Protein AF-0000000069701521 (afdb_homodimer)

Solvent-accessible surface area (backbone atoms only — not comparable to full-atom values): 15955 Å² total; per-residue (Å²): 138,83,76,71,78,75,76,77,80,77,80,82,80,80,80,75,77,77,72,80,72,76,73,69,77,72,72,74,71,67,75,76,74,66,72,64,49,57,63,52,47,52,50,51,52,48,50,50,53,50,51,53,49,52,52,53,37,50,52,44,45,56,55,24,42,75,76,39,47,68,62,26,52,55,52,47,52,53,50,52,52,50,53,51,54,51,53,59,46,62,77,48,48,87,77,46,57,65,69,57,40,53,20,53,52,19,42,51,51,16,51,49,45,51,51,39,49,50,51,49,48,53,40,52,51,52,52,47,51,52,54,57,66,65,56,130,141,79,82,72,80,72,82,72,82,77,82,79,77,78,76,74,76,76,69,81,73,73,74,69,77,71,73,72,73,66,74,75,74,66,71,64,49,56,66,53,47,53,49,51,52,51,51,50,54,49,51,54,49,52,52,54,36,50,51,44,45,57,54,24,42,76,77,38,48,69,62,26,51,55,51,47,51,53,50,51,50,51,52,51,54,50,54,60,46,62,76,47,47,89,79,45,56,67,68,57,40,52,19,52,53,19,41,52,50,16,51,49,45,52,51,38,50,49,50,50,48,50,40,52,51,54,53,48,53,54,54,57,66,66,56,128

Structure (mmCIF, N/CA/C/O backbone):
data_AF-0000000069701521-model_v1
#
loop_
_entity.id
_entity.type
_entity.pdbx_description
1 polymer Permease
#
loop_
_atom_site.group_PDB
_atom_site.id
_atom_site.type_symbol
_atom_site.label_atom_id
_atom_site.label_alt_id
_atom_site.label_comp_id
_atom_site.label_asym_id
_atom_site.label_entity_id
_atom_site.label_seq_id
_atom_site.pdbx_PDB_ins_code
_atom_site.Cartn_x
_atom_site.Cartn_y
_atom_site.Cartn_z
_atom_site.occupancy
_atom_site.B_iso_or_equiv
_atom_site.auth_seq_id
_atom_site.auth_comp_id
_atom_site.auth_asym_id
_atom_site.auth_atom_id
_atom_site.pdbx_PDB_model_num
ATOM 1 N N . VAL A 1 1 ? -54.375 26.734 87.875 1 28.52 1 VAL A N 1
ATOM 2 C CA . VAL A 1 1 ? -55.125 25.531 87.5 1 28.52 1 VAL A CA 1
ATOM 3 C C . VAL A 1 1 ? -54.406 24.797 86.375 1 28.52 1 VAL A C 1
ATOM 5 O O . VAL A 1 1 ? -54.094 25.391 85.312 1 28.52 1 VAL A O 1
ATOM 8 N N . ASN A 1 2 ? -53.719 23.625 86.812 1 32.28 2 ASN A N 1
ATOM 9 C CA . ASN A 1 2 ? -52.594 22.734 86.562 1 32.28 2 ASN A CA 1
ATOM 10 C C . ASN A 1 2 ? -52.875 21.844 85.312 1 32.28 2 ASN A C 1
ATOM 12 O O . ASN A 1 2 ? -53.344 20.703 85.5 1 32.28 2 ASN A O 1
ATOM 16 N N . ILE A 1 3 ? -53.844 22.328 84.5 1 35.81 3 ILE A N 1
ATOM 17 C CA . ILE A 1 3 ? -54.469 21.406 83.562 1 35.81 3 ILE A CA 1
ATOM 18 C C . ILE A 1 3 ? -53.406 20.859 82.562 1 35.81 3 ILE A C 1
ATOM 20 O O . ILE A 1 3 ? -53 21.578 81.625 1 35.81 3 ILE A O 1
ATOM 24 N N . SER A 1 4 ? -52.25 20.312 83.125 1 38.53 4 SER A N 1
ATOM 25 C CA . SER A 1 4 ? -51.094 19.875 82.375 1 38.53 4 SER A CA 1
ATOM 26 C C . SER A 1 4 ? -51.406 18.75 81.438 1 38.53 4 SER A C 1
ATOM 28 O O . SER A 1 4 ? -51.688 17.625 81.875 1 38.53 4 SER A O 1
ATOM 30 N N . PRO A 1 5 ? -52.406 19.031 80.375 1 40.09 5 PRO A N 1
ATOM 31 C CA . PRO A 1 5 ? -52.969 17.938 79.625 1 40.09 5 PRO A CA 1
ATOM 32 C C . PRO A 1 5 ? -51.906 17.078 78.938 1 40.09 5 PRO A C 1
ATOM 34 O O . PRO A 1 5 ? -51.094 17.578 78.125 1 40.09 5 PRO A O 1
ATOM 37 N N . THR A 1 6 ? -51.219 16.172 79.75 1 41.06 6 THR A N 1
ATOM 38 C CA . THR A 1 6 ? -50.062 15.336 79.375 1 41.06 6 THR A CA 1
ATOM 39 C C . THR A 1 6 ? -50.469 14.352 78.312 1 41.06 6 THR A C 1
ATOM 41 O O . THR A 1 6 ? -51.25 13.43 78.5 1 41.06 6 THR A O 1
ATOM 44 N N . LEU A 1 7 ? -51.156 14.914 77.188 1 37.06 7 LEU A N 1
ATOM 45 C CA . LEU A 1 7 ? -51.656 14.016 76.125 1 37.06 7 LEU A CA 1
ATOM 46 C C . LEU A 1 7 ? -50.562 13.039 75.688 1 37.06 7 LEU A C 1
ATOM 48 O O . LEU A 1 7 ? -49.438 13.453 75.375 1 37.06 7 LEU A O 1
ATOM 52 N N . ARG A 1 8 ? -50.688 11.719 76.062 1 34.56 8 ARG A N 1
ATOM 53 C CA . ARG A 1 8 ? -49.969 10.438 76.062 1 34.56 8 ARG A CA 1
ATOM 54 C C . ARG A 1 8 ? -49.75 9.93 74.625 1 34.56 8 ARG A C 1
ATOM 56 O O . ARG A 1 8 ? -50.688 9.484 73.938 1 34.56 8 ARG A O 1
ATOM 63 N N . ILE A 1 9 ? -49.312 10.859 73.688 1 39.56 9 ILE A N 1
ATOM 64 C CA . ILE A 1 9 ? -49.281 10.398 72.25 1 39.56 9 ILE A CA 1
ATOM 65 C C . ILE A 1 9 ? -48.469 9.102 72.188 1 39.56 9 ILE A C 1
ATOM 67 O O . ILE A 1 9 ? -47.344 9.031 72.688 1 39.56 9 ILE A O 1
ATOM 71 N N . ILE A 1 10 ? -49.188 7.887 72.125 1 36.78 10 ILE A N 1
ATOM 72 C CA . ILE A 1 10 ? -48.875 6.461 72.062 1 36.78 10 ILE A CA 1
ATOM 73 C C . ILE A 1 10 ? -47.844 6.184 71 1 36.78 10 ILE A C 1
ATOM 75 O O . ILE A 1 10 ? -48.062 6.555 69.812 1 36.78 10 ILE A O 1
ATOM 79 N N . PRO A 1 11 ? -46.531 5.883 71.312 1 35.25 11 PRO A N 1
ATOM 80 C CA . PRO A 1 11 ? -45.344 5.57 70.562 1 35.25 11 PRO A CA 1
ATOM 81 C C . PRO A 1 11 ? -45.531 4.348 69.625 1 35.25 11 PRO A C 1
ATOM 83 O O . PRO A 1 11 ? -45.688 3.232 70.125 1 35.25 11 PRO A O 1
ATOM 86 N N . LEU A 1 12 ? -46.438 4.422 68.625 1 36.34 12 LEU A N 1
ATOM 87 C CA . LEU A 1 12 ? -46.594 3.234 67.75 1 36.34 12 LEU A CA 1
ATOM 88 C C . LEU A 1 12 ? -45.25 2.639 67.438 1 36.34 12 LEU A C 1
ATOM 90 O O . LEU A 1 12 ? -44.344 3.354 66.938 1 36.34 12 LEU A O 1
ATOM 94 N N . ALA A 1 13 ? -44.938 1.319 67.812 1 29.19 13 ALA A N 1
ATOM 95 C CA . ALA A 1 13 ? -43.906 0.285 67.875 1 29.19 13 ALA A CA 1
ATOM 96 C C . ALA A 1 13 ? -43.375 -0.026 66.438 1 29.19 13 ALA A C 1
ATOM 98 O O . ALA A 1 13 ? -44.156 -0.246 65.562 1 29.19 13 ALA A O 1
ATOM 99 N N . ALA A 1 14 ? -42.062 0.392 66.125 1 32.12 14 ALA A N 1
ATOM 100 C CA . ALA A 1 14 ? -41.094 0.276 65.062 1 32.12 14 ALA A CA 1
ATOM 101 C C . ALA A 1 14 ? -40.844 -1.187 64.688 1 32.12 14 ALA A C 1
ATOM 103 O O . ALA A 1 14 ? -40.125 -1.897 65.375 1 32.12 14 ALA A O 1
ATOM 104 N N . LEU A 1 15 ? -41.906 -1.958 64.312 1 30.95 15 LEU A N 1
ATOM 105 C CA . LEU A 1 15 ? -41.562 -3.354 64 1 30.95 15 LEU A CA 1
ATOM 106 C C . LEU A 1 15 ? -40.406 -3.453 63.031 1 30.95 15 LEU A C 1
ATOM 108 O O . LEU A 1 15 ? -40.5 -2.9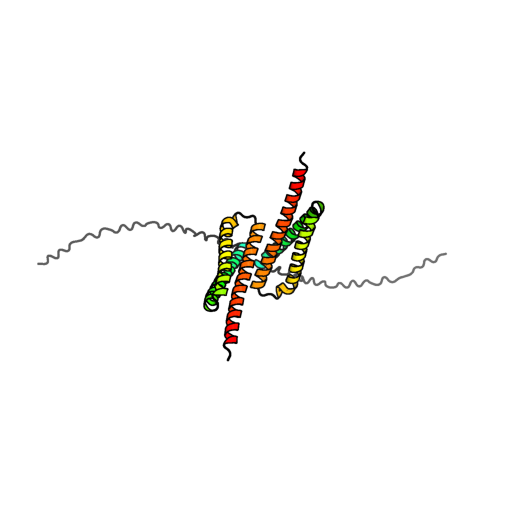41 61.906 1 30.95 15 LEU A O 1
ATOM 112 N N . LEU A 1 16 ? -39.188 -3.578 63.531 1 30.23 16 LEU A N 1
ATOM 113 C CA . LEU A 1 16 ? -37.875 -3.836 62.938 1 30.23 16 LEU A CA 1
ATOM 114 C C . LEU A 1 16 ? -37.906 -5.102 62.094 1 30.23 16 LEU A C 1
ATOM 116 O O . LEU A 1 16 ? -38 -6.211 62.625 1 30.23 16 LEU A O 1
ATOM 120 N N . LEU A 1 17 ? -38.781 -5.145 61 1 31.64 17 LEU A N 1
ATOM 121 C CA . LEU A 1 17 ? -38.656 -6.316 60.156 1 31.64 17 LEU A CA 1
ATOM 122 C C . LEU A 1 17 ? -37.219 -6.555 59.75 1 31.64 17 LEU A C 1
ATOM 124 O O . LEU A 1 17 ? -36.562 -5.66 59.188 1 31.64 17 LEU A O 1
ATOM 128 N N . VAL A 1 18 ? -36.5 -7.449 60.438 1 33.19 18 VAL A N 1
ATOM 129 C CA . VAL A 1 18 ? -35.156 -8.016 60.312 1 33.19 18 VAL A CA 1
ATOM 130 C C . VAL A 1 18 ? -34.969 -8.633 58.938 1 33.19 18 VAL A C 1
ATOM 132 O O . VAL A 1 18 ? -35.594 -9.648 58.625 1 33.19 18 VAL A O 1
ATOM 135 N N . GLY A 1 19 ? -35.156 -7.859 57.844 1 34.41 19 GLY A N 1
ATOM 136 C CA . GLY A 1 19 ? -34.812 -8.406 56.531 1 34.41 19 GLY A CA 1
ATOM 137 C C . GLY A 1 19 ? -33.469 -9.109 56.5 1 34.41 19 GLY A C 1
ATOM 138 O O . GLY A 1 19 ? -32.5 -8.625 57.094 1 34.41 19 GLY A O 1
ATOM 139 N N . CYS A 1 20 ? -33.438 -10.453 56.562 1 36.09 20 CYS A N 1
ATOM 140 C CA . CYS A 1 20 ? -32.312 -11.359 56.344 1 36.09 20 CYS A CA 1
ATOM 141 C C . CYS A 1 20 ? -31.547 -10.984 55.094 1 36.09 20 CYS A C 1
ATOM 143 O O . CYS A 1 20 ? -32.094 -11.008 54 1 36.09 20 CYS A O 1
ATOM 145 N N . SER A 1 21 ? -30.75 -9.914 55.062 1 31.98 21 SER A N 1
ATOM 146 C CA . SER A 1 21 ? -29.844 -9.562 54 1 31.98 21 SER A CA 1
ATOM 147 C C . SER A 1 21 ? -28.906 -10.727 53.656 1 31.98 21 SER A C 1
ATOM 149 O O . SER A 1 21 ? -28.125 -11.164 54.5 1 31.98 21 SER A O 1
ATOM 151 N N . ASN A 1 22 ? -29.5 -11.93 53.281 1 33.34 22 ASN A N 1
ATOM 152 C CA . ASN A 1 22 ? -28.5 -12.875 52.781 1 33.34 22 ASN A CA 1
ATOM 153 C C . ASN A 1 22 ? -27.594 -12.234 51.719 1 33.34 22 ASN A C 1
ATOM 155 O O . ASN A 1 22 ? -28.047 -11.781 50.688 1 33.34 22 ASN A O 1
ATOM 159 N N . THR A 1 23 ? -26.531 -11.648 52.219 1 32.19 23 THR A N 1
ATOM 160 C CA . THR A 1 23 ? -25.375 -11.141 51.469 1 32.19 23 THR A CA 1
ATOM 161 C C . THR A 1 23 ? -24.859 -12.203 50.5 1 32.19 23 THR A C 1
ATOM 163 O O . THR A 1 23 ? -24.188 -13.156 50.906 1 32.19 23 THR A O 1
ATOM 166 N N . SER A 1 24 ? -25.734 -12.883 49.75 1 33.44 24 SER A N 1
ATOM 167 C CA . SER A 1 24 ? -25.016 -13.727 48.812 1 33.44 24 SER A CA 1
ATOM 168 C C . SER A 1 24 ? -24 -12.93 48 1 33.44 24 SER A C 1
ATOM 170 O O . SER A 1 24 ? -24.312 -11.867 47.469 1 33.44 24 SER A O 1
ATOM 172 N N . SER A 1 25 ? -22.734 -13.023 48.438 1 35 25 SER A N 1
ATOM 173 C CA . SER A 1 25 ? -21.547 -12.508 47.781 1 35 25 SER A CA 1
ATOM 174 C C . SER A 1 25 ? -21.562 -12.836 46.281 1 35 25 SER A C 1
ATOM 176 O O . SER A 1 25 ? -21.422 -14 45.906 1 35 25 SER A O 1
ATOM 178 N N . ARG A 1 26 ? -22.469 -12.273 45.531 1 33.12 26 ARG A N 1
ATOM 179 C CA . ARG A 1 26 ? -22.328 -12.422 44.094 1 33.12 26 ARG A CA 1
ATOM 180 C C . ARG A 1 26 ? -20.906 -12.094 43.656 1 33.12 26 ARG A C 1
ATOM 182 O O . ARG A 1 26 ? -20.422 -10.977 43.875 1 33.12 26 ARG A O 1
ATOM 189 N N . GLN A 1 27 ? -20 -13.078 43.75 1 31.36 27 GLN A N 1
ATOM 190 C CA . GLN A 1 27 ? -18.688 -12.945 43.125 1 31.36 27 GLN A CA 1
ATOM 191 C C . GLN A 1 27 ? -18.797 -12.32 41.75 1 31.36 27 GLN A C 1
ATOM 193 O O . GLN A 1 27 ? -19.562 -12.781 40.906 1 31.36 27 GLN A O 1
ATOM 198 N N . GLN A 1 28 ? -18.797 -10.953 41.719 1 32.72 28 GLN A N 1
ATOM 199 C CA . GLN A 1 28 ? -18.609 -10.305 40.438 1 32.72 28 GLN A CA 1
ATOM 200 C C . GLN A 1 28 ? -17.656 -11.109 39.562 1 32.72 28 GLN A C 1
ATOM 202 O O . GLN A 1 28 ? -16.516 -11.367 39.938 1 32.72 28 GLN A O 1
ATOM 207 N N . VAL A 1 29 ? -18.047 -12.086 38.875 1 33.78 29 VAL A N 1
ATOM 208 C CA . VAL A 1 29 ? -17.266 -12.688 37.812 1 33.78 29 VAL A CA 1
ATOM 209 C C . VAL A 1 29 ? -16.516 -11.602 37.031 1 33.78 29 VAL A C 1
ATOM 211 O O . VAL A 1 29 ? -17.125 -10.625 36.594 1 33.78 29 VAL A O 1
ATOM 214 N N . LYS A 1 30 ? -15.414 -11.133 37.469 1 36.25 30 LYS A N 1
ATOM 215 C CA . LYS A 1 30 ? -14.523 -10.289 36.688 1 36.25 30 LYS A CA 1
ATOM 216 C C . LYS A 1 30 ? -14.555 -10.688 35.219 1 36.25 30 LYS A C 1
ATOM 218 O O . LYS A 1 30 ? -14.391 -11.859 34.875 1 36.25 30 LYS A O 1
ATOM 223 N N . PRO A 1 31 ? -15.258 -9.938 34.406 1 35.56 31 PRO A N 1
ATOM 224 C CA . PRO A 1 31 ? -15.133 -10.352 33 1 35.56 31 PRO A CA 1
ATOM 225 C C . PRO A 1 31 ? -13.703 -10.766 32.625 1 35.56 31 PRO A C 1
ATOM 227 O O . PRO A 1 31 ? -12.742 -10.148 33.125 1 35.56 31 PRO A O 1
ATOM 230 N N . ILE A 1 32 ? -13.344 -11.945 32.562 1 33.94 32 ILE A N 1
ATOM 231 C CA . ILE A 1 32 ? -12.078 -12.406 32 1 33.94 32 ILE A CA 1
ATOM 232 C C . ILE A 1 32 ? -11.633 -11.477 30.875 1 33.94 32 ILE A C 1
ATOM 234 O O . ILE A 1 32 ? -12.312 -11.375 29.844 1 33.94 32 ILE A O 1
ATOM 238 N N . THR A 1 33 ? -11.242 -10.227 31.016 1 40.56 33 THR A N 1
ATOM 239 C CA . THR A 1 33 ? -10.477 -9.508 30 1 40.56 33 THR A CA 1
ATOM 240 C C . THR A 1 33 ? -9.664 -10.477 29.141 1 40.56 33 THR A C 1
ATOM 242 O O . THR A 1 33 ? -8.711 -11.094 29.625 1 40.56 33 THR A O 1
ATOM 245 N N . THR A 1 34 ? -10.227 -11.336 28.516 1 43.88 34 THR A N 1
ATOM 246 C CA . THR A 1 34 ? -9.461 -12.203 27.625 1 43.88 34 THR A CA 1
ATOM 247 C C . THR A 1 34 ? -8.289 -11.438 27.016 1 43.88 34 THR A C 1
ATOM 249 O O . THR A 1 34 ? -8.477 -10.391 26.391 1 43.88 34 THR A O 1
ATOM 252 N N . PRO A 1 35 ? -7.168 -11.492 27.531 1 48.34 35 PRO A N 1
ATOM 253 C CA . PRO A 1 35 ? -5.969 -10.844 26.984 1 48.34 35 PRO A CA 1
ATOM 254 C C . PR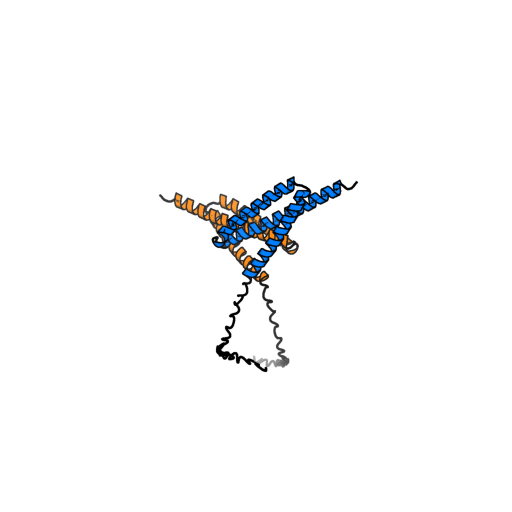O A 1 35 ? -5.984 -10.758 25.469 1 48.34 35 PRO A C 1
ATOM 256 O O . PRO A 1 35 ? -6.293 -11.742 24.781 1 48.34 35 PRO A O 1
ATOM 259 N N . LEU A 1 36 ? -6.34 -9.617 25.031 1 56.06 36 LEU A N 1
ATOM 260 C CA . LEU A 1 36 ? -6.254 -9.43 23.578 1 56.06 36 LEU A CA 1
ATOM 261 C C . LEU A 1 36 ? -5.137 -10.281 22.984 1 56.06 36 LEU A C 1
ATOM 263 O O . LEU A 1 36 ? -4.031 -10.344 23.531 1 56.06 36 LEU A O 1
ATOM 267 N N . THR A 1 37 ? -5.41 -11.203 22.141 1 59.06 37 THR A N 1
ATOM 268 C CA . THR A 1 37 ? -4.375 -11.945 21.422 1 59.06 37 THR A CA 1
ATOM 269 C C . THR A 1 37 ? -3.316 -11 20.875 1 59.06 37 THR A C 1
ATOM 271 O O . THR A 1 37 ? -3.568 -9.805 20.703 1 59.06 37 THR A O 1
ATOM 274 N N . SER A 1 38 ? -2.16 -11.422 20.891 1 63.16 38 SER A N 1
ATOM 275 C CA . SER A 1 38 ? -1.036 -10.648 20.359 1 63.16 38 SER A CA 1
ATOM 276 C C . SER A 1 38 ? -1.412 -9.93 19.078 1 63.16 38 SER A C 1
ATOM 278 O O . SER A 1 38 ? -1.013 -8.781 18.859 1 63.16 38 SER A O 1
ATOM 280 N N . GLN A 1 39 ? -2.332 -10.492 18.312 1 65.44 39 GLN A N 1
ATOM 281 C CA . GLN A 1 39 ? -2.764 -9.883 17.062 1 65.44 39 GLN A CA 1
ATOM 282 C C . GLN A 1 39 ? -3.734 -8.734 17.312 1 65.44 39 GLN A C 1
ATOM 284 O O . GLN A 1 39 ? -3.648 -7.688 16.672 1 65.44 39 GLN A O 1
ATOM 289 N N . GLN A 1 40 ? -4.609 -8.922 18.297 1 69.12 40 GLN A N 1
ATOM 290 C CA . GLN A 1 40 ? -5.582 -7.879 18.609 1 69.12 40 GLN A CA 1
ATOM 291 C C . GLN A 1 40 ? -4.906 -6.652 19.203 1 69.12 40 GLN A C 1
ATOM 293 O O . GLN A 1 40 ? -5.285 -5.52 18.906 1 69.12 40 GLN A O 1
ATOM 298 N N . GLN A 1 41 ? -3.887 -6.895 20.047 1 68.44 41 GLN A N 1
ATOM 299 C CA . GLN A 1 41 ? -3.137 -5.785 20.625 1 68.44 41 GLN A CA 1
ATOM 300 C C . GLN A 1 41 ? -2.396 -5.004 19.531 1 68.44 41 GLN A C 1
ATOM 302 O O . GLN A 1 41 ? -2.404 -3.77 19.531 1 68.44 41 GLN A O 1
ATOM 307 N N . ALA A 1 42 ? -1.82 -5.766 18.656 1 66.56 42 ALA A N 1
ATOM 308 C CA . ALA A 1 42 ? -1.098 -5.109 17.562 1 66.56 42 ALA A CA 1
ATOM 309 C C . ALA A 1 42 ? -2.043 -4.285 16.703 1 66.56 42 ALA A C 1
ATOM 311 O O . ALA A 1 42 ? -1.693 -3.188 16.266 1 66.56 42 ALA A O 1
ATOM 312 N N . GLU A 1 43 ? -3.268 -4.73 16.562 1 73.88 43 GLU A N 1
ATOM 313 C CA . GLU A 1 43 ? -4.254 -4.031 15.742 1 73.88 43 GLU A CA 1
ATOM 314 C C . GLU A 1 43 ? -4.727 -2.75 16.422 1 73.88 43 GLU A C 1
ATOM 316 O O . GLU A 1 43 ? -4.91 -1.724 15.766 1 73.88 43 GLU A O 1
ATOM 321 N N . GLN A 1 44 ? -4.84 -2.768 17.734 1 76.31 44 GLN A N 1
ATOM 322 C CA . GLN A 1 44 ? -5.262 -1.581 18.469 1 76.31 44 GLN A CA 1
ATOM 323 C C . GLN A 1 44 ? -4.176 -0.511 18.453 1 76.31 44 GLN A C 1
ATOM 325 O O . GLN A 1 44 ? -4.465 0.676 18.297 1 76.31 44 GLN A O 1
ATOM 330 N N . GLU A 1 45 ? -2.973 -0.976 18.609 1 75.56 45 GLU A N 1
ATOM 331 C CA . GLU A 1 45 ? -1.859 -0.033 18.562 1 75.56 45 GLU A CA 1
ATOM 332 C C . GLU A 1 45 ? -1.742 0.616 17.188 1 75.56 45 GLU A C 1
ATOM 334 O O . GLU A 1 45 ? -1.516 1.823 17.078 1 75.56 45 GLU A O 1
ATOM 339 N N . ARG A 1 46 ? -1.976 -0.215 16.203 1 76.25 46 ARG A N 1
ATOM 340 C CA . ARG A 1 46 ? -1.935 0.309 14.836 1 76.25 46 ARG A CA 1
ATOM 341 C C . ARG A 1 46 ? -3.051 1.321 14.609 1 76.25 46 ARG A C 1
ATOM 343 O O . ARG A 1 46 ? -2.824 2.381 14.023 1 76.25 46 ARG A O 1
ATOM 350 N N . ALA A 1 47 ? -4.172 0.98 15.172 1 79.31 47 ALA A N 1
ATOM 351 C CA . ALA A 1 47 ? -5.316 1.874 15.016 1 79.31 47 ALA A CA 1
ATOM 352 C C . ALA A 1 47 ? -5.082 3.195 15.742 1 79.31 47 ALA A C 1
ATOM 354 O O . ALA A 1 47 ? -5.418 4.262 15.227 1 79.31 47 ALA A O 1
ATOM 355 N N . ALA A 1 48 ? -4.504 3.127 16.844 1 80.81 48 ALA A N 1
ATOM 356 C CA . ALA A 1 48 ? -4.211 4.332 17.609 1 80.81 48 ALA A CA 1
ATOM 357 C C . ALA A 1 48 ? -3.166 5.191 16.906 1 80.81 48 ALA A C 1
ATOM 359 O O . ALA A 1 48 ? -3.312 6.414 16.828 1 80.81 48 ALA A O 1
ATOM 360 N N . SER A 1 49 ? -2.131 4.582 16.391 1 83 49 SER A N 1
ATOM 361 C CA . SER A 1 49 ? -1.089 5.301 15.672 1 83 49 SER A CA 1
ATOM 362 C C . SER A 1 49 ? -1.642 5.957 14.406 1 83 49 SER A C 1
ATOM 364 O O . SER A 1 49 ? -1.247 7.066 14.055 1 83 49 SER A O 1
ATOM 366 N N . GLU A 1 50 ? -2.521 5.301 13.812 1 86 50 GLU A N 1
ATOM 367 C CA . GLU A 1 50 ? -3.143 5.844 12.609 1 86 50 GLU A CA 1
ATOM 368 C C . GLU A 1 50 ? -3.994 7.07 12.93 1 86 50 GLU A C 1
ATOM 370 O O . GLU A 1 50 ? -3.959 8.062 12.203 1 86 50 GLU A O 1
ATOM 375 N N . GLN A 1 51 ? -4.711 6.926 14.055 1 87.56 51 GLN A N 1
ATOM 376 C CA . GLN A 1 51 ? 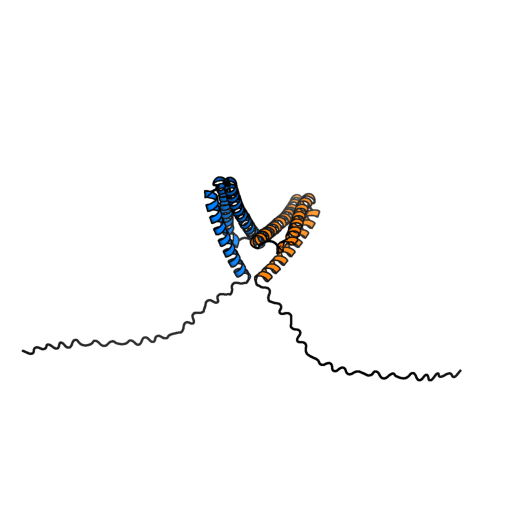-5.539 8.055 14.453 1 87.56 51 GLN A CA 1
ATOM 377 C C . GLN A 1 51 ? -4.684 9.273 14.789 1 87.56 51 GLN A C 1
ATOM 379 O O . GLN A 1 51 ? -5.016 10.398 14.406 1 87.56 51 GLN A O 1
ATOM 384 N N . GLU A 1 52 ? -3.65 9.086 15.453 1 88.56 52 GLU A N 1
ATOM 385 C CA . GLU A 1 52 ? -2.73 10.172 15.789 1 88.56 52 GLU A CA 1
ATOM 386 C C . GLU A 1 52 ? -2.145 10.805 14.531 1 88.56 52 GLU A C 1
ATOM 388 O O . GLU A 1 52 ? -2.021 12.023 14.445 1 88.56 52 GLU A O 1
ATOM 393 N N . ARG A 1 53 ? -1.772 10 13.625 1 90 53 ARG A N 1
ATOM 394 C CA . ARG A 1 53 ? -1.21 10.492 12.375 1 90 53 ARG A CA 1
ATOM 395 C C . ARG A 1 53 ? -2.23 11.32 11.602 1 90 53 ARG A C 1
ATOM 397 O O . ARG A 1 53 ? -1.915 12.406 11.109 1 90 53 ARG A O 1
ATOM 404 N N . ILE A 1 54 ? -3.443 10.836 11.523 1 91.94 54 ILE A N 1
ATOM 405 C CA . ILE A 1 54 ? -4.508 11.523 10.805 1 91.94 54 ILE A CA 1
ATOM 406 C C . ILE A 1 54 ? -4.754 12.891 11.438 1 91.94 54 ILE A C 1
ATOM 408 O O . ILE A 1 54 ? -4.918 13.891 10.727 1 91.94 54 ILE A O 1
ATOM 412 N N . GLU A 1 55 ? -4.707 12.938 12.719 1 91.19 55 GLU A N 1
ATOM 413 C CA . GLU A 1 55 ? -4.926 14.211 13.406 1 91.19 55 GLU A CA 1
ATOM 414 C C . GLU A 1 55 ? -3.793 15.188 13.125 1 91.19 55 GLU A C 1
ATOM 416 O O . GLU A 1 55 ? -4.035 16.375 12.883 1 91.19 55 GLU A O 1
ATOM 421 N N . SER A 1 56 ? -2.607 14.695 13.211 1 90.88 56 SER A N 1
ATOM 422 C CA . SER A 1 56 ? -1.455 15.523 12.891 1 90.88 56 SER A CA 1
ATOM 423 C C . SER A 1 56 ? -1.521 16.031 11.445 1 90.88 56 SER A C 1
ATOM 425 O O . SER A 1 56 ? -1.174 17.172 11.164 1 90.88 56 SER A O 1
ATOM 427 N N . CYS A 1 57 ? -1.977 15.242 10.586 1 95.12 57 CYS A N 1
ATOM 428 C CA . CYS A 1 57 ? -2.105 15.562 9.164 1 95.12 57 CYS A CA 1
ATOM 429 C C . CYS A 1 57 ? -3.166 16.641 8.945 1 95.12 57 CYS A C 1
ATOM 431 O O . CYS A 1 57 ? -2.971 17.547 8.141 1 95.12 57 CYS A O 1
ATOM 433 N N . ARG A 1 58 ? -4.203 16.5 9.656 1 95.25 58 ARG A N 1
ATOM 434 C CA . ARG A 1 58 ? -5.262 17.5 9.57 1 95.25 58 ARG A CA 1
ATOM 435 C C . ARG A 1 58 ? -4.773 18.859 10.078 1 95.25 58 ARG A C 1
ATOM 437 O O . ARG A 1 58 ? -5.074 19.891 9.477 1 95.25 58 ARG A O 1
ATOM 444 N N . LYS A 1 59 ? -4.066 18.844 11.102 1 96.19 59 LYS A N 1
ATOM 445 C CA . LYS A 1 59 ? -3.508 20.078 11.641 1 96.19 59 LYS A CA 1
ATOM 446 C C . LYS A 1 59 ? -2.557 20.734 10.648 1 96.19 59 LYS A C 1
ATOM 448 O O . LYS A 1 59 ? -2.582 21.953 10.469 1 96.19 59 LYS A O 1
ATOM 453 N N . ALA A 1 60 ? -1.743 19.891 10.055 1 96.69 60 ALA A N 1
ATOM 454 C CA . ALA A 1 60 ? -0.825 20.391 9.047 1 96.69 60 ALA A CA 1
ATOM 455 C C . ALA A 1 60 ? -1.588 21 7.867 1 96.69 60 ALA A C 1
ATOM 457 O O . ALA A 1 60 ? -1.208 22.047 7.34 1 96.69 60 ALA A O 1
ATOM 458 N N . LEU A 1 61 ? -2.643 20.375 7.457 1 97.12 61 LEU A N 1
ATOM 459 C CA . LEU A 1 61 ? -3.482 20.875 6.375 1 97.12 61 LEU A CA 1
ATOM 460 C C . LEU A 1 61 ? -4.102 22.219 6.746 1 97.12 61 LEU A C 1
ATOM 462 O O . LEU A 1 61 ? -4.152 23.125 5.918 1 97.12 61 LEU A O 1
ATOM 466 N N . ASP A 1 62 ? -4.531 22.344 7.938 1 96.69 62 ASP A N 1
ATOM 467 C CA . ASP A 1 62 ? -5.098 23.609 8.414 1 96.69 62 ASP A CA 1
ATOM 468 C C . ASP A 1 62 ? -4.059 24.719 8.383 1 96.69 62 ASP A C 1
ATOM 470 O O . ASP A 1 62 ? -4.359 25.844 7.992 1 96.69 62 ASP A O 1
ATOM 474 N N . SER A 1 63 ? -2.93 24.438 8.766 1 96.88 63 SER A N 1
ATOM 475 C CA . SER A 1 63 ? -1.843 25.406 8.711 1 96.88 63 SER A CA 1
ATOM 476 C C . SER A 1 63 ? -1.508 25.781 7.273 1 96.88 63 SER A C 1
ATOM 478 O O . SER A 1 63 ? -1.266 26.953 6.977 1 96.88 63 SER A O 1
ATOM 480 N N . LEU A 1 64 ? -1.501 24.766 6.391 1 96.94 64 LEU A N 1
ATOM 481 C CA . LEU A 1 64 ? -1.178 25.016 4.988 1 96.94 64 LEU A CA 1
ATOM 482 C C . LEU A 1 64 ? -2.211 25.922 4.344 1 96.94 64 LEU A C 1
ATOM 484 O O . LEU A 1 64 ? -1.876 26.734 3.467 1 96.94 64 LEU A O 1
ATOM 488 N N . LYS A 1 65 ? -3.479 25.812 4.762 1 96.88 65 LYS A N 1
ATOM 489 C CA . LYS A 1 65 ? -4.551 26.656 4.25 1 96.88 65 LYS A CA 1
ATOM 490 C C . LYS A 1 65 ? -4.25 28.125 4.48 1 96.88 65 LYS A C 1
ATOM 492 O O . LYS A 1 65 ? -4.594 28.969 3.652 1 96.88 65 LYS A O 1
ATOM 497 N N . GLU A 1 66 ? -3.582 28.438 5.48 1 95.94 66 GLU A N 1
ATOM 498 C CA . GLU A 1 66 ? -3.277 29.812 5.852 1 95.94 66 GLU A CA 1
ATOM 499 C C . GLU A 1 66 ? -2.145 30.375 5 1 95.94 66 GLU A C 1
ATOM 501 O O . GLU A 1 66 ? -2.119 31.578 4.699 1 95.94 66 GLU A O 1
ATOM 506 N N . VAL A 1 67 ? -1.254 29.547 4.551 1 95.19 67 VAL A N 1
ATOM 507 C CA . VAL A 1 67 ? -0.035 30.078 3.959 1 95.19 67 VAL A CA 1
ATOM 508 C C . VAL A 1 67 ? -0.028 29.812 2.455 1 95.19 67 VAL A C 1
ATOM 510 O O . VAL A 1 67 ? 0.676 30.484 1.699 1 95.19 67 VAL A O 1
ATOM 513 N N . ASN A 1 68 ? -0.703 28.781 2.035 1 95.62 68 ASN A N 1
ATOM 514 C CA . ASN A 1 68 ? -0.815 28.438 0.621 1 95.62 68 ASN A CA 1
ATOM 515 C C . ASN A 1 68 ? -2.15 27.766 0.311 1 95.62 68 ASN A C 1
ATOM 517 O O . ASN A 1 68 ? -2.213 26.547 0.136 1 95.62 68 ASN A O 1
ATOM 521 N N . PRO A 1 69 ? -3.166 28.5 0.231 1 96.44 69 PRO A N 1
ATOM 522 C CA . PRO A 1 69 ? -4.516 27.953 0.08 1 96.44 69 PRO A CA 1
ATOM 523 C C . PRO A 1 69 ? -4.668 27.094 -1.178 1 96.44 69 PRO A C 1
ATOM 525 O O . PRO A 1 69 ? -5.441 26.141 -1.186 1 96.44 69 PRO A O 1
ATOM 528 N N . GLN A 1 70 ? -3.906 27.344 -2.229 1 96.56 70 GLN A N 1
ATOM 529 C CA . GLN A 1 70 ? -4.016 26.578 -3.465 1 96.56 70 GLN A CA 1
ATOM 530 C C . GLN A 1 70 ? -3.525 25.156 -3.27 1 96.56 70 GLN A C 1
ATOM 532 O O . GLN A 1 70 ? -4.223 24.188 -3.619 1 96.56 70 GLN A O 1
ATOM 537 N N . GLN A 1 71 ? -2.361 25.109 -2.719 1 96.31 71 GLN A N 1
ATOM 538 C CA . GLN A 1 71 ? -1.825 23.781 -2.463 1 96.31 71 GLN A CA 1
ATOM 539 C C . GLN A 1 71 ? -2.645 23.047 -1.401 1 96.31 71 GLN A C 1
ATOM 541 O O . GLN A 1 71 ? -2.824 21.828 -1.477 1 96.31 71 GLN A O 1
ATOM 546 N N . ALA A 1 72 ? -3.119 23.781 -0.445 1 97.31 72 ALA A N 1
ATOM 547 C CA . ALA A 1 72 ? -3.934 23.188 0.609 1 97.31 72 ALA A CA 1
ATOM 548 C C . ALA A 1 72 ? -5.207 22.578 0.037 1 97.31 72 ALA A C 1
ATOM 550 O O . ALA A 1 72 ? -5.645 21.5 0.474 1 97.31 72 ALA A O 1
ATOM 551 N N . THR A 1 73 ? -5.801 23.281 -0.854 1 97.62 73 THR A N 1
ATOM 552 C CA . THR A 1 73 ? -7.031 22.781 -1.465 1 97.62 73 THR A CA 1
ATOM 553 C C . THR A 1 73 ? -6.781 21.469 -2.195 1 97.62 73 THR A C 1
ATOM 555 O O . THR A 1 73 ? -7.555 20.516 -2.059 1 97.62 73 THR A O 1
ATOM 558 N N . LYS A 1 74 ? -5.688 21.391 -2.963 1 98.06 74 LYS A N 1
ATOM 559 C CA . LYS A 1 74 ? -5.34 20.172 -3.686 1 98.06 74 LYS A CA 1
ATOM 560 C C . LYS A 1 74 ? -5.113 19.016 -2.723 1 98.06 74 LYS A C 1
ATOM 562 O O . LYS A 1 74 ? -5.699 17.938 -2.889 1 98.06 74 LYS A O 1
ATOM 567 N N . LEU A 1 75 ? -4.344 19.281 -1.743 1 98.19 75 LEU A N 1
ATOM 568 C CA . LEU A 1 75 ? -4.004 18.234 -0.796 1 98.19 75 LEU A CA 1
ATOM 569 C C . LEU A 1 75 ? -5.211 17.859 0.058 1 98.19 75 LEU A C 1
ATOM 571 O O . LEU A 1 75 ? -5.375 16.688 0.435 1 98.19 75 LEU A O 1
ATOM 575 N N . SER A 1 76 ? -6.078 18.766 0.355 1 97.5 76 SER A N 1
ATOM 576 C CA . SER A 1 76 ? -7.316 18.5 1.081 1 97.5 76 SER A CA 1
ATOM 577 C C . SER A 1 76 ? -8.242 17.594 0.277 1 97.5 76 SER A C 1
ATOM 579 O O . SER A 1 76 ? -8.875 16.688 0.834 1 97.5 76 SER A O 1
ATOM 581 N N . ASN A 1 77 ? -8.32 17.859 -0.966 1 98 77 ASN A N 1
ATOM 582 C CA . ASN A 1 77 ? -9.133 17 -1.829 1 98 77 ASN A CA 1
ATOM 583 C C . ASN A 1 77 ? -8.609 15.57 -1.853 1 98 77 ASN A C 1
ATOM 585 O O . ASN A 1 77 ? -9.391 14.617 -1.791 1 98 77 ASN A O 1
ATOM 589 N N . GLU A 1 78 ? -7.316 15.477 -1.948 1 98 78 GLU A N 1
ATOM 590 C CA . GLU A 1 78 ? -6.703 14.156 -1.927 1 98 78 GLU A CA 1
ATOM 591 C C . GLU A 1 78 ? -6.949 13.453 -0.592 1 98 78 GLU A C 1
ATOM 593 O O . GLU A 1 78 ? -7.258 12.266 -0.556 1 98 78 GLU A O 1
ATOM 598 N N . PHE A 1 79 ? -6.848 14.125 0.452 1 97.69 79 PHE A N 1
ATOM 599 C CA . PHE A 1 79 ? -7.074 13.602 1.794 1 97.69 79 PHE A CA 1
ATOM 600 C C . PHE A 1 79 ? -8.516 13.141 1.961 1 97.69 79 PHE A C 1
ATOM 602 O O . PHE A 1 79 ? -8.766 12.023 2.418 1 97.69 79 PHE A O 1
ATOM 609 N N . ASN A 1 80 ? -9.414 13.953 1.575 1 96.69 80 ASN A N 1
ATOM 610 C CA . ASN A 1 80 ? -10.828 13.633 1.692 1 96.69 80 ASN A CA 1
ATOM 611 C C . ASN A 1 80 ? -11.211 12.438 0.824 1 96.69 80 ASN A C 1
ATOM 613 O O . ASN A 1 80 ? -12.031 11.609 1.224 1 96.69 80 ASN A O 1
ATOM 617 N N . ALA A 1 81 ? -10.664 12.383 -0.35 1 97.69 81 ALA A N 1
ATOM 618 C CA . ALA A 1 81 ? -10.914 11.234 -1.223 1 97.69 81 ALA A CA 1
ATOM 619 C C . ALA A 1 81 ? -10.406 9.945 -0.593 1 97.69 81 ALA A C 1
ATOM 621 O O . ALA A 1 81 ? -11.07 8.906 -0.663 1 97.69 81 ALA A O 1
ATOM 622 N N . LEU A 1 82 ? -9.25 9.992 0.016 1 96.69 82 LEU A N 1
ATOM 623 C CA . LEU A 1 82 ? -8.688 8.828 0.687 1 96.69 82 LEU A CA 1
ATOM 624 C C . LEU A 1 82 ? -9.562 8.398 1.854 1 96.69 82 LEU A C 1
ATOM 626 O O . LEU A 1 82 ? -9.859 7.207 2.008 1 96.69 82 LEU A O 1
ATOM 630 N N . VAL A 1 83 ? -10.047 9.312 2.658 1 95 83 VAL A N 1
ATOM 631 C CA . VAL A 1 83 ? -10.867 9.023 3.826 1 95 83 VAL A CA 1
ATOM 632 C C . VAL A 1 83 ? -12.211 8.445 3.381 1 95 83 VAL A C 1
ATOM 634 O O . VAL A 1 83 ? -12.711 7.488 3.977 1 95 83 VAL A O 1
ATOM 637 N N . ARG A 1 84 ? -12.781 9.016 2.334 1 96.12 84 ARG A N 1
ATOM 638 C CA . ARG A 1 84 ? -14.055 8.523 1.812 1 96.12 84 ARG A CA 1
ATOM 639 C C . ARG A 1 84 ? -13.922 7.09 1.31 1 96.12 84 ARG A C 1
ATOM 641 O O . ARG A 1 84 ? -14.766 6.242 1.611 1 96.12 84 ARG A O 1
ATOM 648 N N . SER A 1 85 ? -12.891 6.867 0.527 1 96.81 85 SER A N 1
ATOM 649 C CA . SER A 1 85 ? -12.656 5.523 0.01 1 96.81 85 SER A CA 1
ATOM 650 C C . SER A 1 85 ? -12.414 4.531 1.142 1 96.81 85 SER A C 1
ATOM 652 O O . SER A 1 85 ? -12.914 3.408 1.108 1 96.81 85 SER A O 1
ATOM 654 N N . ALA A 1 86 ? -11.648 4.914 2.164 1 94.38 86 ALA A N 1
ATOM 655 C CA . ALA A 1 86 ? -11.391 4.051 3.314 1 94.38 86 ALA A CA 1
ATOM 656 C C . ALA A 1 86 ? -12.68 3.762 4.082 1 94.38 86 ALA A C 1
ATOM 658 O O . ALA A 1 86 ? -12.883 2.646 4.566 1 94.38 86 ALA A O 1
ATOM 659 N N . SER A 1 87 ? -13.5 4.707 4.23 1 95.06 87 SER A N 1
ATOM 660 C CA . SER A 1 87 ? -14.781 4.539 4.91 1 95.06 87 SER A CA 1
ATOM 661 C C . SER A 1 87 ? -15.664 3.535 4.18 1 95.06 87 SER A C 1
ATOM 663 O O . SER A 1 87 ? -16.297 2.684 4.809 1 95.06 87 SER A O 1
ATOM 665 N N . GLN A 1 88 ? -15.758 3.66 2.854 1 95.94 88 GLN A N 1
ATOM 666 C CA . GLN A 1 88 ? -16.516 2.703 2.062 1 95.94 88 GLN A CA 1
ATOM 667 C C . GLN A 1 88 ? -15.977 1.287 2.234 1 95.94 88 GLN A C 1
ATOM 669 O O . GLN A 1 88 ? -16.75 0.335 2.389 1 95.94 88 GLN A O 1
ATOM 674 N N . TYR A 1 89 ? -14.742 1.16 2.234 1 97 89 TYR A N 1
ATOM 675 C CA . TYR A 1 89 ? -14.094 -0.132 2.445 1 97 89 TYR A CA 1
ATOM 676 C C . TYR A 1 89 ? -14.422 -0.687 3.826 1 97 89 TYR A C 1
ATOM 678 O O . TYR A 1 89 ? -14.68 -1.885 3.977 1 97 89 TYR A O 1
ATOM 686 N N . ASN A 1 90 ? -14.43 0.114 4.832 1 93.12 90 ASN A N 1
ATOM 687 C CA . ASN A 1 90 ? -14.688 -0.328 6.199 1 93.12 90 ASN A CA 1
ATOM 688 C C . ASN A 1 90 ? -16.078 -0.968 6.324 1 93.12 90 ASN A C 1
ATOM 690 O O . ASN A 1 90 ? -16.281 -1.837 7.172 1 93.12 90 ASN A O 1
ATOM 694 N N . ASN A 1 91 ? -17 -0.579 5.477 1 95.19 91 ASN A N 1
ATOM 695 C CA . ASN A 1 91 ? -18.359 -1.125 5.508 1 95.19 91 ASN A CA 1
ATOM 696 C C . ASN A 1 91 ? -18.375 -2.588 5.074 1 95.19 91 ASN A C 1
ATOM 698 O O . ASN A 1 91 ? -19.312 -3.324 5.41 1 95.19 91 ASN A O 1
ATOM 702 N N . VAL A 1 92 ? -17.438 -3.039 4.32 1 96.31 92 VAL A N 1
ATOM 703 C CA . VAL A 1 92 ? -17.453 -4.391 3.775 1 96.31 92 VAL A CA 1
ATOM 704 C C . VAL A 1 92 ? -16.219 -5.148 4.246 1 96.31 92 VAL A C 1
ATOM 706 O O . VAL A 1 92 ? -16.016 -6.316 3.898 1 96.31 92 VAL A O 1
ATOM 709 N N . ARG A 1 93 ? -15.367 -4.586 5.023 1 93.81 93 ARG A N 1
ATOM 710 C CA . ARG A 1 93 ? -14.062 -5.117 5.406 1 93.81 93 ARG A CA 1
ATOM 711 C C . ARG A 1 93 ? -14.195 -6.492 6.047 1 93.81 93 ARG A C 1
ATOM 713 O O . ARG A 1 93 ? -13.375 -7.375 5.812 1 93.81 93 ARG A O 1
ATOM 720 N N . ASP A 1 94 ? -15.188 -6.801 6.828 1 90.94 94 ASP A N 1
ATOM 721 C CA . ASP A 1 94 ? -15.367 -8.055 7.555 1 90.94 94 ASP A CA 1
ATOM 722 C C . ASP A 1 94 ? -15.82 -9.172 6.621 1 90.94 94 ASP A C 1
ATOM 724 O O . ASP A 1 94 ? -15.781 -10.344 6.984 1 90.94 94 ASP A O 1
ATOM 728 N N . LYS A 1 95 ? -16.297 -8.812 5.449 1 94.69 95 LYS A N 1
ATOM 729 C CA . LYS A 1 95 ? -16.812 -9.781 4.492 1 94.69 95 LYS A CA 1
ATOM 730 C C . LYS A 1 95 ? -15.75 -10.148 3.453 1 94.69 95 LYS A C 1
ATOM 732 O O . LYS A 1 95 ? -15.984 -11 2.596 1 94.69 95 LYS A O 1
ATOM 737 N N . VAL A 1 96 ? -14.672 -9.516 3.535 1 93.25 96 VAL A N 1
ATOM 738 C CA . VAL A 1 96 ? -13.602 -9.711 2.561 1 93.25 96 VA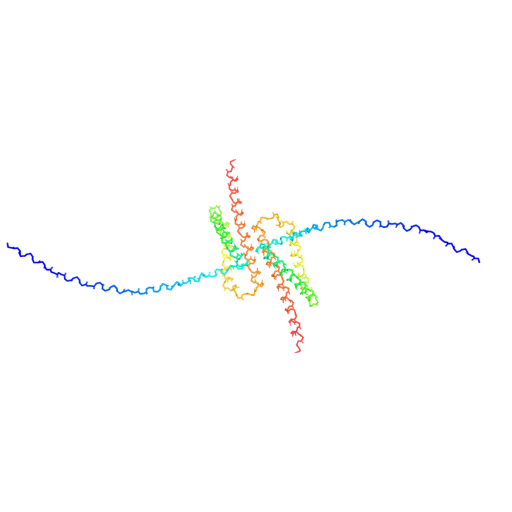L A CA 1
ATOM 739 C C . VAL A 1 96 ? -12.672 -10.82 3.031 1 93.25 96 VAL A C 1
ATOM 741 O O . VAL A 1 96 ? -12.438 -10.984 4.23 1 93.25 96 VAL A O 1
ATOM 744 N N . ALA A 1 97 ? -12.133 -11.68 2.068 1 89.5 97 ALA A N 1
ATOM 745 C CA . ALA A 1 97 ? -11.195 -12.75 2.389 1 89.5 97 ALA A CA 1
ATOM 746 C C . ALA A 1 97 ? -9.922 -12.195 3.027 1 89.5 97 ALA A C 1
ATOM 748 O O . ALA A 1 97 ? -9.516 -11.07 2.734 1 89.5 97 ALA A O 1
ATOM 749 N N . ASP A 1 98 ? -9.219 -12.891 3.797 1 86.81 98 ASP A N 1
ATOM 750 C CA . ASP A 1 98 ? -8.086 -12.469 4.609 1 86.81 98 ASP A CA 1
ATOM 751 C C . ASP A 1 98 ? -6.965 -11.906 3.736 1 86.81 98 ASP A C 1
ATOM 753 O O . ASP A 1 98 ? -6.426 -10.836 4.023 1 86.81 98 ASP A O 1
ATOM 757 N N . PRO A 1 99 ? -6.578 -12.594 2.648 1 86.44 99 PRO A N 1
ATOM 758 C CA . PRO A 1 99 ? -5.512 -12 1.838 1 86.44 99 PRO A CA 1
ATOM 759 C C . PRO A 1 99 ? -5.902 -10.656 1.231 1 86.44 99 PRO A C 1
ATOM 761 O O . PRO A 1 99 ? -5.066 -9.758 1.132 1 86.44 99 PRO A O 1
ATOM 764 N N . THR A 1 100 ? -7.148 -10.617 0.806 1 92 100 THR A N 1
ATOM 765 C CA . THR A 1 100 ? -7.641 -9.352 0.261 1 92 100 THR A CA 1
ATOM 766 C C . THR A 1 100 ? -7.676 -8.273 1.341 1 92 100 THR A C 1
ATOM 768 O O . THR A 1 100 ? -7.23 -7.148 1.114 1 92 100 THR A O 1
ATOM 771 N N . ARG A 1 101 ? -8.133 -8.594 2.496 1 94.31 101 ARG A N 1
ATOM 772 C CA . ARG A 1 101 ? -8.172 -7.66 3.621 1 94.31 101 ARG A CA 1
ATOM 773 C C . ARG A 1 101 ? -6.77 -7.164 3.965 1 94.31 101 ARG A C 1
ATOM 775 O O . ARG A 1 101 ? -6.562 -5.961 4.152 1 94.31 101 ARG A O 1
ATOM 782 N N . LEU A 1 102 ? -5.855 -8.062 4.012 1 91.38 102 LEU A N 1
ATOM 783 C CA . LEU A 1 102 ? -4.473 -7.699 4.301 1 91.38 102 LEU A CA 1
ATOM 784 C C . LEU A 1 102 ? -3.922 -6.754 3.236 1 91.38 102 LEU A C 1
ATOM 786 O O . LEU A 1 102 ? -3.242 -5.777 3.559 1 91.38 102 LEU A O 1
ATOM 790 N N . GLY A 1 103 ? -4.223 -7.074 1.98 1 94.69 103 GLY A N 1
ATOM 791 C CA . GLY A 1 103 ? -3.781 -6.219 0.89 1 94.69 103 GLY A CA 1
ATOM 792 C C . GLY A 1 103 ? -4.367 -4.824 0.949 1 94.69 103 GLY A C 1
ATOM 793 O O . GLY A 1 103 ? -3.637 -3.832 0.903 1 94.69 103 GLY A O 1
ATOM 794 N N . ILE A 1 104 ? -5.672 -4.75 1.137 1 97 104 ILE A N 1
ATOM 795 C CA . ILE A 1 104 ? -6.367 -3.467 1.114 1 97 104 ILE A CA 1
ATOM 796 C C . ILE A 1 104 ? -6.012 -2.668 2.367 1 97 104 ILE A C 1
ATOM 798 O O . ILE A 1 104 ? -5.824 -1.449 2.303 1 97 104 ILE A O 1
ATOM 802 N N . ASP A 1 105 ? -5.867 -3.312 3.521 1 93.75 105 ASP A N 1
ATOM 803 C CA . ASP A 1 105 ? -5.387 -2.637 4.723 1 93.75 105 ASP A CA 1
ATOM 804 C C . ASP A 1 105 ? -4.008 -2.018 4.492 1 93.75 105 ASP A C 1
ATOM 806 O O . ASP A 1 105 ? -3.76 -0.88 4.895 1 93.75 105 ASP A O 1
ATOM 810 N N . SER A 1 106 ? -3.146 -2.795 3.9 1 94.81 106 SER A N 1
ATOM 811 C CA . SER A 1 106 ? -1.794 -2.322 3.627 1 94.81 106 SER A CA 1
ATOM 812 C C . SER A 1 106 ? -1.805 -1.146 2.658 1 94.81 106 SER A C 1
ATOM 814 O O . SER A 1 106 ? -1.005 -0.216 2.793 1 94.81 106 SER A O 1
ATOM 816 N N . MET A 1 107 ? -2.674 -1.188 1.657 1 97 107 MET A N 1
ATOM 817 C CA . MET A 1 107 ? -2.807 -0.084 0.711 1 97 107 MET A CA 1
ATOM 818 C C . MET A 1 107 ? -3.166 1.211 1.433 1 97 107 MET A C 1
ATOM 820 O O . MET A 1 107 ? -2.523 2.242 1.224 1 97 107 MET A O 1
ATOM 824 N N . TYR A 1 108 ? -4.148 1.134 2.266 1 95 108 TYR A N 1
ATOM 825 C CA . TYR A 1 108 ? -4.598 2.348 2.938 1 95 108 TYR A CA 1
ATOM 826 C C . TYR A 1 108 ? -3.557 2.838 3.936 1 95 108 TYR A C 1
ATOM 828 O O . TYR A 1 108 ? -3.385 4.047 4.121 1 95 108 TYR A O 1
ATOM 836 N N . GLN A 1 109 ? -2.893 1.923 4.621 1 93.88 109 GLN A N 1
ATOM 837 C CA . GLN A 1 109 ? -1.801 2.309 5.512 1 93.88 109 GLN A CA 1
ATOM 838 C C . GLN A 1 109 ? -0.71 3.057 4.75 1 93.88 109 GLN A C 1
ATOM 840 O O . GLN A 1 109 ? -0.261 4.121 5.184 1 93.88 109 GLN A O 1
ATOM 845 N N . PHE A 1 110 ? -0.336 2.518 3.664 1 96.56 110 PHE A N 1
ATOM 846 C CA . PHE A 1 110 ? 0.688 3.139 2.83 1 96.56 110 PHE A CA 1
ATOM 847 C C . PHE A 1 110 ? 0.224 4.5 2.33 1 96.56 110 PHE A C 1
ATOM 849 O O . PHE A 1 110 ? 0.943 5.492 2.461 1 96.56 110 PHE A O 1
ATOM 856 N N . LYS A 1 111 ? -0.946 4.543 1.771 1 97.38 111 LYS A N 1
ATOM 857 C CA . LYS A 1 111 ? -1.474 5.777 1.198 1 97.38 111 LYS A CA 1
ATOM 858 C C . LYS A 1 111 ? -1.612 6.863 2.262 1 97.38 111 LYS A C 1
ATOM 860 O O . LYS A 1 111 ? -1.349 8.039 1.995 1 97.38 111 LYS A O 1
ATOM 865 N N . SER A 1 112 ? -2.039 6.477 3.422 1 96.06 112 SER A N 1
ATOM 866 C CA . SER A 1 112 ? -2.182 7.438 4.512 1 96.06 112 SER A CA 1
ATOM 867 C C . SER A 1 112 ? -0.832 8.016 4.918 1 96.06 112 SER A C 1
ATOM 869 O O . SER A 1 112 ? -0.678 9.234 5.016 1 96.06 112 SER A O 1
ATOM 871 N N . ILE A 1 113 ? 0.147 7.152 5.109 1 95.5 113 ILE A N 1
ATOM 872 C CA . ILE A 1 113 ? 1.47 7.602 5.531 1 95.5 113 ILE A CA 1
ATOM 873 C C . ILE A 1 113 ? 2.076 8.5 4.449 1 95.5 113 ILE A C 1
ATOM 875 O O . ILE A 1 113 ? 2.617 9.562 4.754 1 95.5 113 ILE A O 1
ATOM 879 N N . LYS A 1 114 ? 1.968 8.07 3.234 1 97.56 114 LYS A N 1
ATOM 880 C CA . LYS A 1 114 ? 2.535 8.828 2.125 1 97.56 114 LYS A CA 1
ATOM 881 C C . LYS A 1 114 ? 1.888 10.211 2.018 1 97.56 114 LYS A C 1
ATOM 883 O O . LYS A 1 114 ? 2.584 11.219 1.921 1 97.56 114 LYS A O 1
ATOM 888 N N . LEU A 1 115 ? 0.568 10.25 2.033 1 97 115 LEU A N 1
ATOM 889 C CA . LEU A 1 115 ? -0.14 11.516 1.877 1 97 115 LEU A CA 1
ATOM 890 C C . LEU A 1 115 ? 0.17 12.453 3.035 1 97 115 LEU A C 1
ATOM 892 O O . LEU A 1 115 ? 0.382 13.656 2.826 1 97 115 LEU A O 1
ATOM 896 N N . CYS A 1 116 ? 0.216 11.906 4.172 1 96.5 116 CYS A N 1
ATOM 897 C CA . CYS A 1 116 ? 0.515 12.734 5.332 1 96.5 116 CYS A CA 1
ATOM 898 C C . CYS A 1 116 ? 1.941 13.266 5.27 1 96.5 116 CYS A C 1
ATOM 900 O O . CYS A 1 116 ? 2.193 14.422 5.609 1 96.5 116 CYS A O 1
ATOM 902 N N . SER A 1 117 ? 2.818 12.5 4.867 1 95.75 117 SER A N 1
ATOM 903 C CA . SER A 1 117 ? 4.191 12.945 4.66 1 95.75 117 SER A CA 1
ATOM 904 C C . SER A 1 117 ? 4.262 14.055 3.617 1 95.75 117 SER A C 1
ATOM 906 O O . SER A 1 117 ? 5.004 15.031 3.785 1 95.75 117 SER A O 1
ATOM 908 N N . ASP A 1 118 ? 3.521 13.914 2.535 1 96.75 118 ASP A N 1
ATOM 909 C CA . ASP A 1 118 ? 3.49 14.93 1.48 1 96.75 118 ASP A CA 1
ATOM 910 C C . ASP A 1 118 ? 2.951 16.25 2.008 1 96.75 118 ASP A C 1
ATOM 912 O O . ASP A 1 118 ? 3.486 17.312 1.688 1 96.75 118 ASP A O 1
ATOM 916 N N . ILE A 1 119 ? 1.934 16.141 2.799 1 97.19 119 ILE A N 1
ATOM 917 C CA . ILE A 1 119 ? 1.325 17.344 3.377 1 97.19 119 ILE A CA 1
ATOM 918 C C . ILE A 1 119 ? 2.334 18.047 4.281 1 97.19 119 ILE A C 1
ATOM 920 O O . ILE A 1 119 ? 2.533 19.25 4.172 1 97.19 119 ILE A O 1
ATOM 924 N N . GLN A 1 120 ? 3.031 17.344 5.125 1 96.31 120 GLN A N 1
ATOM 925 C CA . GLN A 1 120 ? 4.016 17.906 6.039 1 96.31 120 GLN A CA 1
ATOM 926 C C . GLN A 1 120 ? 5.184 18.531 5.273 1 96.31 120 GLN A C 1
ATOM 928 O O . GLN A 1 120 ? 5.637 19.625 5.598 1 96.31 120 GLN A O 1
ATOM 933 N N . LYS A 1 121 ? 5.605 17.875 4.273 1 96.25 121 LYS A N 1
ATOM 934 C CA . LYS A 1 121 ? 6.707 18.375 3.461 1 96.25 121 LYS A CA 1
ATOM 935 C C . LYS A 1 121 ? 6.32 19.688 2.758 1 96.25 121 LYS A C 1
ATOM 937 O O . LYS A 1 121 ? 7.098 20.641 2.736 1 96.25 121 LYS A O 1
ATOM 942 N N . THR A 1 122 ? 5.148 19.625 2.166 1 97.25 122 THR A N 1
ATOM 943 C CA . THR A 1 122 ? 4.672 20.812 1.468 1 97.25 122 THR A CA 1
ATOM 944 C C . THR A 1 122 ? 4.574 22 2.422 1 97.25 122 THR A C 1
ATOM 946 O O . THR A 1 122 ? 4.938 23.125 2.066 1 97.25 122 THR A O 1
ATOM 949 N N . LEU A 1 123 ? 4.109 21.812 3.66 1 96.31 123 LEU A N 1
ATOM 950 C CA . LEU A 1 123 ? 4.023 22.859 4.664 1 96.31 123 LEU A CA 1
ATOM 951 C C . LEU A 1 123 ? 5.406 23.422 4.992 1 96.31 123 LEU A C 1
ATOM 953 O O . LEU A 1 123 ? 5.613 24.625 4.984 1 96.31 123 LEU A O 1
ATOM 957 N N . ILE A 1 124 ? 6.324 22.547 5.242 1 95.06 124 ILE A N 1
ATOM 958 C CA . ILE A 1 124 ? 7.688 22.938 5.578 1 95.06 124 ILE A CA 1
ATOM 959 C C . ILE A 1 124 ? 8.289 23.75 4.43 1 95.06 124 ILE A C 1
ATOM 961 O O . ILE A 1 124 ? 8.852 24.828 4.645 1 95.06 124 ILE A O 1
ATOM 965 N N . ASP A 1 125 ? 8.125 23.156 3.182 1 95.44 125 ASP A N 1
ATOM 966 C CA . ASP A 1 125 ? 8.672 23.844 2.014 1 95.44 125 ASP A CA 1
ATOM 967 C C . ASP A 1 125 ? 8.07 25.234 1.86 1 95.44 125 ASP A C 1
ATOM 969 O O . ASP A 1 125 ? 8.781 26.188 1.534 1 95.44 125 ASP A O 1
ATOM 973 N N . THR A 1 126 ? 6.766 25.312 2.002 1 94.19 126 THR A N 1
ATOM 974 C CA . THR A 1 126 ? 6.066 26.578 1.872 1 94.19 126 THR A CA 1
ATOM 975 C C . THR A 1 126 ? 6.574 27.594 2.904 1 94.19 126 THR A C 1
ATOM 977 O O . THR A 1 126 ? 6.836 28.75 2.574 1 94.19 126 THR A O 1
ATOM 980 N N . LEU A 1 127 ? 6.789 27.203 4.121 1 93.44 127 LEU A N 1
ATOM 981 C CA . LEU A 1 127 ? 7.246 28.078 5.199 1 93.44 127 LEU A CA 1
ATOM 982 C C . LEU A 1 127 ? 8.695 28.5 4.977 1 93.44 127 LEU A C 1
ATOM 984 O O . LEU A 1 127 ? 9.062 29.656 5.242 1 93.44 127 LEU A O 1
ATOM 988 N N . VAL A 1 128 ? 9.5 27.625 4.465 1 93.06 128 VAL A N 1
ATOM 989 C CA . VAL A 1 128 ? 10.898 27.938 4.18 1 93.06 128 VAL A CA 1
ATOM 990 C C . VAL A 1 128 ? 10.992 28.969 3.062 1 93.06 128 VAL A C 1
ATOM 992 O O . VAL A 1 128 ? 11.758 29.922 3.154 1 93.06 128 VAL A O 1
ATOM 995 N N . GLN A 1 129 ? 10.211 28.734 1.993 1 88.81 129 GLN A N 1
ATOM 996 C CA . GLN A 1 129 ? 10.195 29.672 0.875 1 88.81 129 GLN A CA 1
ATOM 997 C C . GLN A 1 129 ? 9.773 31.078 1.33 1 88.81 129 GLN A C 1
ATOM 999 O O . GLN A 1 129 ? 10.336 32.062 0.881 1 88.81 129 GLN A O 1
ATOM 1004 N N . ARG A 1 130 ? 8.914 31.188 2.182 1 84.31 130 ARG A N 1
ATOM 1005 C CA . ARG A 1 130 ? 8.461 32.469 2.699 1 84.31 130 ARG A CA 1
ATOM 1006 C C . ARG A 1 130 ? 9.508 33.094 3.609 1 84.31 130 ARG A C 1
ATOM 1008 O O . ARG A 1 130 ? 9.672 34.312 3.617 1 84.31 130 ARG A O 1
ATOM 1015 N N . GLY A 1 131 ? 10.109 32.25 4.406 1 82.38 131 GLY A N 1
ATOM 1016 C CA . GLY A 1 131 ? 11.18 32.719 5.266 1 82.38 131 GLY A CA 1
ATOM 1017 C C . GLY A 1 131 ? 12.383 33.219 4.492 1 82.38 131 GLY A C 1
ATOM 1018 O O . GLY A 1 131 ? 13.016 34.219 4.891 1 82.38 131 GLY A O 1
ATOM 1019 N N . GLU A 1 132 ? 12.695 32.562 3.436 1 77.75 132 GLU A N 1
ATOM 1020 C CA . GLU A 1 132 ? 13.828 32.969 2.605 1 77.75 132 GLU A CA 1
ATOM 1021 C C . GLU A 1 132 ? 13.516 34.219 1.785 1 77.75 132 GLU A C 1
ATOM 1023 O O . GLU A 1 132 ? 14.406 35 1.484 1 77.75 132 GLU A O 1
ATOM 1028 N N . ASN A 1 133 ? 12.359 34.219 1.273 1 68.5 133 ASN A N 1
ATOM 1029 C CA . ASN A 1 133 ? 11.984 35.406 0.545 1 68.5 133 ASN A CA 1
ATOM 1030 C C . ASN A 1 133 ? 11.875 36.625 1.477 1 68.5 133 ASN A C 1
ATOM 1032 O O . ASN A 1 133 ? 12.047 37.75 1.045 1 68.5 133 ASN A O 1
ATOM 1036 N N . LYS A 1 134 ? 11.562 36.625 2.645 1 56.66 134 LYS A N 1
ATOM 1037 C CA . LYS A 1 134 ? 11.516 37.75 3.566 1 56.66 134 LYS A CA 1
ATOM 1038 C C . LYS A 1 134 ? 12.906 38.094 4.105 1 56.66 134 LYS A C 1
ATOM 1040 O O . LYS A 1 134 ? 13.078 39.062 4.859 1 56.66 134 LYS A O 1
ATOM 1045 N N . LEU A 1 135 ? 13.914 37.281 3.939 1 47.09 135 LEU A N 1
ATOM 1046 C CA . LEU A 1 135 ? 15.242 37.75 4.324 1 47.09 135 LEU A CA 1
ATOM 1047 C C . LEU A 1 135 ? 15.711 38.844 3.402 1 47.09 135 LEU A C 1
ATOM 1049 O O . LEU A 1 135 ? 15.734 38.688 2.18 1 47.09 135 LEU A O 1
ATOM 1053 N N . PRO A 1 136 ? 15.828 40.219 4.043 1 44.69 136 PRO A N 1
ATOM 1054 C CA . PRO A 1 136 ? 16.297 41.406 3.324 1 44.69 136 PRO A CA 1
ATOM 1055 C C . PRO A 1 136 ? 17.688 41.219 2.719 1 44.69 136 PRO A C 1
ATOM 1057 O O . PRO A 1 136 ? 18.484 40.406 3.219 1 44.69 136 PRO A O 1
ATOM 1060 N N . VAL B 1 1 ? 64.562 -75 8.945 1 25.95 1 VAL B N 1
ATOM 1061 C CA . VAL B 1 1 ? 65.25 -73.938 9.617 1 25.95 1 VAL B CA 1
ATOM 1062 C C . VAL B 1 1 ? 64.312 -73.25 10.578 1 25.95 1 VAL B C 1
ATOM 1064 O O . VAL B 1 1 ? 63.156 -72.938 10.227 1 25.95 1 VAL B O 1
ATOM 1067 N N . ASN B 1 2 ? 64.688 -73.188 11.945 1 30.52 2 ASN B N 1
ATOM 1068 C CA . ASN B 1 2 ? 64.375 -73.125 13.367 1 30.52 2 ASN B CA 1
ATOM 1069 C C . ASN B 1 2 ? 63.906 -71.75 13.82 1 30.52 2 ASN B C 1
ATOM 1071 O O . ASN B 1 2 ? 63.719 -71.562 15.016 1 30.52 2 ASN B O 1
ATOM 1075 N N . ILE B 1 3 ? 64.125 -70.75 12.977 1 34.88 3 ILE B N 1
ATOM 1076 C CA . ILE B 1 3 ? 64.438 -69.5 13.641 1 34.88 3 ILE B CA 1
ATOM 1077 C C . ILE B 1 3 ? 63.219 -68.938 14.312 1 34.88 3 ILE B C 1
ATOM 1079 O O . ILE B 1 3 ? 62.25 -68.562 13.633 1 34.88 3 ILE B O 1
ATOM 1083 N N . SER B 1 4 ? 62.719 -69.562 15.43 1 40 4 SER B N 1
ATOM 1084 C CA . SER B 1 4 ? 61.5 -69.25 16.203 1 40 4 SER B CA 1
ATOM 1085 C C . SER B 1 4 ? 61.625 -67.875 16.859 1 40 4 SER B C 1
ATOM 1087 O O . SER B 1 4 ? 62.375 -67.688 17.828 1 40 4 SER B O 1
ATOM 1089 N N . PRO B 1 5 ? 61.844 -66.688 15.945 1 38.12 5 PRO B N 1
ATOM 1090 C CA . PRO B 1 5 ? 62.25 -65.438 16.562 1 38.12 5 PRO B CA 1
ATOM 1091 C C . PRO B 1 5 ? 61.281 -65 17.656 1 38.12 5 PRO B C 1
ATOM 1093 O O . PRO B 1 5 ? 60.062 -65.062 17.469 1 38.12 5 PRO B O 1
ATOM 1096 N N . THR B 1 6 ? 61.625 -65.25 18.984 1 41.09 6 THR B N 1
ATOM 1097 C CA . THR B 1 6 ? 61.031 -65 20.297 1 41.09 6 THR B CA 1
ATOM 1098 C C . THR B 1 6 ? 60.781 -63.5 20.516 1 41.09 6 THR B C 1
ATOM 1100 O O . THR B 1 6 ? 60.531 -63.094 21.656 1 41.09 6 THR B O 1
ATOM 1103 N N . LEU B 1 7 ? 60.781 -62.625 19.406 1 35.03 7 LEU B N 1
ATOM 1104 C CA . LEU B 1 7 ? 61.031 -61.25 19.812 1 35.03 7 LEU B CA 1
ATOM 1105 C C . LEU B 1 7 ? 60.031 -60.781 20.859 1 35.03 7 LEU B C 1
ATOM 1107 O O . LEU B 1 7 ? 58.844 -61.062 20.734 1 35.03 7 LEU B O 1
ATOM 1111 N N . ARG B 1 8 ? 60.438 -60.156 22.031 1 34.12 8 ARG B N 1
ATOM 1112 C CA . ARG B 1 8 ? 60.219 -59.719 23.406 1 34.12 8 ARG B CA 1
ATOM 1113 C C . ARG B 1 8 ? 59.312 -58.5 23.453 1 34.12 8 ARG B C 1
ATOM 1115 O O . ARG B 1 8 ? 59.031 -57.969 24.516 1 34.12 8 ARG B O 1
ATOM 1122 N N . ILE B 1 9 ? 58.719 -58 22.266 1 36.56 9 ILE B N 1
ATOM 1123 C CA . ILE B 1 9 ? 58.531 -56.562 22.344 1 36.56 9 ILE B CA 1
ATOM 1124 C C . ILE B 1 9 ? 57.594 -56.25 23.516 1 36.56 9 ILE B C 1
ATOM 1126 O O . ILE B 1 9 ? 56.594 -56.906 23.703 1 36.56 9 ILE B O 1
ATOM 1130 N N . ILE B 1 10 ? 58.094 -55.312 24.469 1 37.09 10 ILE B N 1
ATOM 1131 C CA . ILE B 1 10 ? 57.875 -54.688 25.781 1 37.09 10 ILE B CA 1
ATOM 1132 C C . ILE B 1 10 ? 56.531 -53.969 25.781 1 37.09 10 ILE B C 1
ATOM 1134 O O . ILE B 1 10 ? 56.281 -53.094 24.938 1 37.09 10 ILE B O 1
ATOM 1138 N N . PRO B 1 11 ? 55.406 -54.594 26.359 1 34.66 11 PRO B N 1
ATOM 1139 C CA . PRO B 1 11 ? 54.031 -54.094 26.484 1 34.66 11 PRO B CA 1
ATOM 1140 C C . PRO B 1 11 ? 53.938 -52.75 27.188 1 34.66 11 PRO B C 1
ATOM 1142 O O . PRO B 1 11 ? 54.25 -52.656 28.375 1 34.66 11 PRO B O 1
ATOM 1145 N N . LEU B 1 12 ? 54.5 -51.625 26.5 1 35.59 12 LEU B N 1
ATOM 1146 C CA . LEU B 1 12 ? 54.438 -50.312 27.141 1 35.59 12 LEU B CA 1
ATOM 1147 C C . LEU B 1 12 ? 53.062 -50.094 27.781 1 35.59 12 LEU B C 1
ATOM 1149 O O . LEU B 1 12 ? 52.031 -50.25 27.125 1 35.59 12 LEU B O 1
ATOM 1153 N N . ALA B 1 13 ? 53 -50 29.156 1 29.84 13 ALA B N 1
ATOM 1154 C CA . ALA B 1 13 ? 52.062 -49.781 30.25 1 29.84 13 ALA B CA 1
ATOM 1155 C C . ALA B 1 13 ? 51.219 -48.531 30.016 1 29.84 13 ALA B C 1
ATOM 1157 O O . ALA B 1 13 ? 51.781 -47.438 29.828 1 29.84 13 ALA B O 1
ATOM 1158 N N . ALA B 1 14 ? 50.031 -48.656 29.359 1 31.45 14 ALA B N 1
ATOM 1159 C CA . ALA B 1 14 ? 48.938 -47.719 29.078 1 31.45 14 ALA B CA 1
ATOM 1160 C C . ALA B 1 14 ? 48.5 -47 30.359 1 31.45 14 ALA B C 1
ATOM 1162 O O . ALA B 1 14 ? 47.906 -47.625 31.25 1 31.45 14 ALA B O 1
ATOM 1163 N N . LEU B 1 15 ? 49.438 -46.125 30.875 1 30.72 15 LEU B N 1
ATOM 1164 C CA . LEU B 1 15 ? 49.062 -45.344 32.062 1 30.72 15 LEU B CA 1
ATOM 1165 C C . LEU B 1 15 ? 47.719 -44.719 31.859 1 30.72 15 LEU B C 1
ATOM 1167 O O . LEU B 1 15 ? 47.531 -43.906 30.953 1 30.72 15 LEU B O 1
ATOM 1171 N N . LEU B 1 16 ? 46.656 -45.469 32.094 1 29.78 16 LEU B N 1
ATOM 1172 C CA . LEU B 1 16 ? 45.281 -45.062 32.156 1 29.78 16 LEU B CA 1
ATOM 1173 C C . LEU B 1 16 ? 45.094 -43.844 33.062 1 29.78 16 LEU B C 1
ATOM 1175 O O . LEU B 1 16 ? 45.281 -43.969 34.281 1 29.78 16 LEU B O 1
ATOM 1179 N N . LEU B 1 17 ? 45.75 -42.656 32.656 1 31.27 17 LEU B N 1
ATOM 1180 C CA . LEU B 1 17 ? 45.469 -41.469 33.438 1 31.27 17 LEU B CA 1
ATOM 1181 C C . LEU B 1 17 ? 43.969 -41.312 33.656 1 31.27 17 LEU B C 1
ATOM 1183 O O . LEU B 1 17 ? 43.188 -41.281 32.719 1 31.27 17 LEU B O 1
ATOM 1187 N N . VAL B 1 18 ? 43.469 -41.812 34.781 1 33.38 18 VAL B N 1
ATOM 1188 C CA . VAL B 1 18 ? 42.125 -41.719 35.406 1 33.38 18 VAL B CA 1
ATOM 1189 C C . VAL B 1 18 ? 41.75 -40.25 35.531 1 33.38 18 VAL B C 1
ATOM 1191 O O . VAL B 1 18 ? 42.312 -39.531 36.344 1 33.38 18 VAL B O 1
ATOM 1194 N N . GLY B 1 19 ? 41.906 -39.438 34.469 1 34.31 19 GLY B N 1
ATOM 1195 C CA . GLY B 1 19 ? 41.406 -38.094 34.656 1 34.31 19 GLY B CA 1
ATOM 1196 C C . GLY B 1 19 ? 40.062 -38 35.312 1 34.31 19 GLY B C 1
ATOM 1197 O O . GLY B 1 19 ? 39.219 -38.906 35.125 1 34.31 19 GLY B O 1
ATOM 1198 N N . CYS B 1 20 ? 40.031 -37.5 36.562 1 36.03 20 CYS B N 1
ATOM 1199 C CA . CYS B 1 20 ? 38.906 -37.094 37.406 1 36.03 20 CYS B CA 1
ATOM 1200 C C . CYS B 1 20 ? 37.875 -36.281 36.625 1 36.03 20 CYS B C 1
ATOM 1202 O O . CYS B 1 20 ? 38.219 -35.219 36.062 1 36.03 20 CYS B O 1
ATOM 1204 N N . SER B 1 21 ? 37.062 -36.938 35.812 1 31.95 21 SER B N 1
ATOM 1205 C CA . SER B 1 21 ? 35.938 -36.312 35.125 1 31.95 21 SER B CA 1
ATOM 1206 C C . SER B 1 21 ? 35.062 -35.531 36.094 1 31.95 21 SER B C 1
ATOM 1208 O O . SER B 1 21 ? 34.438 -36.094 37 1 31.95 21 SER B O 1
ATOM 1210 N N . ASN B 1 22 ? 35.688 -34.531 36.812 1 33.19 22 ASN B N 1
ATOM 1211 C CA . ASN B 1 22 ? 34.688 -33.719 37.5 1 33.19 22 ASN B CA 1
ATOM 1212 C C . ASN B 1 22 ? 33.562 -33.312 36.594 1 33.19 22 ASN B C 1
ATOM 1214 O O . ASN B 1 22 ? 33.812 -32.688 35.531 1 33.19 22 ASN B O 1
ATOM 1218 N N . THR B 1 23 ? 32.562 -34.094 36.625 1 31.58 23 THR B N 1
ATOM 1219 C CA . THR B 1 23 ? 31.25 -33.875 36 1 31.58 23 THR B CA 1
ATOM 1220 C C . THR B 1 23 ? 30.719 -32.469 36.312 1 31.58 23 THR B C 1
ATOM 1222 O O . THR B 1 23 ? 30.172 -32.25 37.406 1 31.58 23 THR B O 1
ATOM 1225 N N . SER B 1 24 ? 31.531 -31.453 36.438 1 33.34 24 SER B N 1
ATOM 1226 C CA . SER B 1 24 ? 30.734 -30.266 36.688 1 33.34 24 SER B CA 1
ATOM 1227 C C . SER B 1 24 ? 29.641 -30.109 35.625 1 33.34 24 SER B C 1
ATOM 1229 O O . SER B 1 24 ? 29.891 -30.203 34.438 1 33.34 24 SER B O 1
ATOM 1231 N N . SER B 1 25 ? 28.438 -30.516 36.062 1 34.41 25 SER B N 1
ATOM 1232 C CA . SER B 1 25 ? 27.188 -30.328 35.344 1 34.41 25 SER B CA 1
ATOM 1233 C C . SER B 1 25 ? 27.062 -28.922 34.781 1 34.41 25 SER B C 1
ATOM 1235 O O . SER B 1 25 ? 26.906 -27.953 35.531 1 34.41 25 SER B O 1
ATOM 1237 N N . ARG B 1 26 ? 27.875 -28.531 33.906 1 31.7 26 ARG B N 1
ATOM 1238 C CA . ARG B 1 26 ? 27.578 -27.266 33.25 1 31.7 26 ARG B CA 1
ATOM 1239 C C . ARG B 1 26 ? 26.125 -27.219 32.781 1 31.7 26 ARG B C 1
ATOM 1241 O O . ARG B 1 26 ? 25.719 -28.047 31.969 1 31.7 26 ARG B O 1
ATOM 1248 N N . GLN B 1 27 ? 25.25 -26.797 33.75 1 32.09 27 GLN B N 1
ATOM 1249 C CA . GLN B 1 27 ? 23.891 -26.438 33.344 1 32.09 27 GLN B CA 1
ATOM 1250 C C . GLN B 1 27 ? 23.875 -25.656 32.031 1 32.09 27 GLN B C 1
ATOM 1252 O O . GLN B 1 27 ? 24.578 -24.641 31.906 1 32.09 27 GLN B O 1
ATOM 1257 N N . GLN B 1 28 ? 23.844 -26.391 30.938 1 31.62 28 GLN B N 1
ATOM 1258 C CA . GLN B 1 28 ? 23.547 -25.719 29.688 1 31.62 28 GLN B CA 1
ATOM 1259 C C . GLN B 1 28 ? 22.484 -24.625 29.875 1 31.62 28 GLN B C 1
ATOM 1261 O O . GLN B 1 28 ? 21.375 -24.906 30.328 1 31.62 28 GLN B O 1
ATOM 1266 N N . VAL B 1 29 ? 22.812 -23.516 30.359 1 31.3 29 VAL B N 1
ATOM 1267 C CA . VAL B 1 29 ? 21.875 -22.391 30.281 1 31.3 29 VAL B CA 1
ATOM 1268 C C . VAL B 1 29 ? 21.141 -22.406 28.938 1 31.3 29 VAL B C 1
ATOM 1270 O O . VAL B 1 29 ? 21.766 -22.469 27.875 1 31.3 29 VAL B O 1
ATOM 1273 N N . LYS B 1 30 ? 20.109 -23.219 28.75 1 34.91 30 LYS B N 1
ATOM 1274 C CA . LYS B 1 30 ? 19.188 -23.094 27.641 1 34.91 30 LYS B CA 1
ATOM 1275 C C . LYS B 1 30 ? 19.031 -21.641 27.188 1 34.91 30 LYS B C 1
ATOM 1277 O O . LYS B 1 30 ? 18.828 -20.75 28.016 1 34.91 30 LYS B O 1
ATOM 1282 N N . PRO B 1 31 ? 19.656 -21.297 26.109 1 35.94 31 PRO B N 1
ATOM 1283 C CA . PRO B 1 31 ? 19.422 -19.891 25.75 1 35.94 31 PRO B CA 1
ATOM 1284 C C . PRO B 1 31 ? 17.984 -19.453 26.031 1 35.94 31 PRO B C 1
ATOM 1286 O O . PRO B 1 31 ? 17.047 -20.234 25.844 1 35.94 31 PRO B O 1
ATOM 1289 N 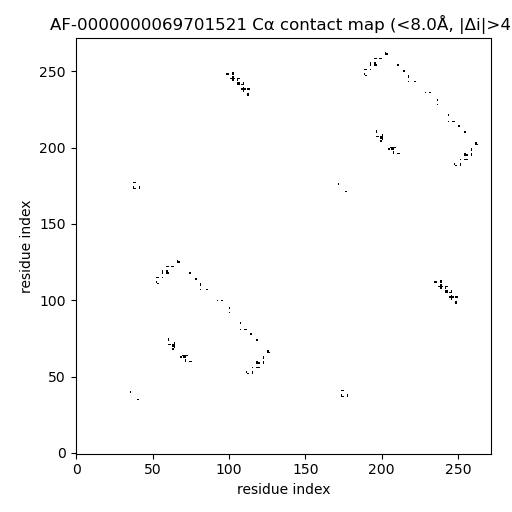N . ILE B 1 32 ? 17.703 -18.719 26.984 1 34.22 32 ILE B N 1
ATOM 1290 C CA . ILE B 1 32 ? 16.422 -18.062 27.203 1 34.22 32 ILE B CA 1
ATOM 1291 C C . ILE B 1 32 ? 15.781 -17.719 25.859 1 34.22 32 ILE B C 1
ATOM 1293 O O . ILE B 1 32 ? 16.328 -16.922 25.094 1 34.22 32 ILE B O 1
ATOM 1297 N N . THR B 1 33 ? 15.312 -18.625 24.984 1 40.69 33 THR B N 1
ATOM 1298 C CA . THR B 1 33 ? 14.406 -18.266 23.906 1 40.69 33 THR B CA 1
ATOM 1299 C C . THR B 1 33 ? 13.57 -17.047 24.266 1 40.69 33 THR B C 1
ATOM 1301 O O . THR B 1 33 ? 12.711 -17.125 25.156 1 40.69 33 THR B O 1
ATOM 1304 N N . THR B 1 34 ? 14.109 -16.016 24.562 1 44.16 34 THR B N 1
ATOM 1305 C CA . THR B 1 34 ? 13.312 -14.828 24.844 1 44.16 34 THR B CA 1
ATOM 1306 C C . THR B 1 34 ? 12.031 -14.828 24.016 1 44.16 34 THR B C 1
ATOM 1308 O O . THR B 1 34 ? 12.078 -14.93 22.781 1 44.16 34 THR B O 1
ATOM 1311 N N . PRO B 1 35 ? 10.969 -15.227 24.484 1 49.19 35 PRO B N 1
ATOM 1312 C CA . PRO B 1 35 ? 9.68 -15.211 23.797 1 49.19 35 PRO B CA 1
ATOM 1313 C C . PRO B 1 35 ? 9.539 -14.039 22.828 1 49.19 35 PRO B C 1
ATOM 1315 O O . PRO B 1 35 ? 9.844 -12.898 23.188 1 49.19 35 PRO B O 1
ATOM 1318 N N . LEU B 1 36 ? 9.773 -14.344 21.609 1 56.41 36 LEU B N 1
ATOM 1319 C CA . LEU B 1 36 ? 9.539 -13.289 20.625 1 56.41 36 LEU B CA 1
ATOM 1320 C C . LEU B 1 36 ? 8.422 -12.359 21.078 1 56.41 36 LEU B C 1
ATOM 1322 O O . LEU B 1 36 ? 7.383 -12.812 21.562 1 56.41 36 LEU B O 1
ATOM 1326 N N . THR B 1 37 ? 8.664 -11.094 21.281 1 59.78 37 THR B N 1
ATOM 1327 C CA . THR B 1 37 ? 7.605 -10.133 21.578 1 59.78 37 THR B CA 1
ATOM 1328 C C . THR B 1 37 ? 6.449 -10.297 20.594 1 59.78 37 THR B C 1
ATOM 1330 O O . THR B 1 37 ? 6.613 -10.875 19.516 1 59.78 37 THR B O 1
ATOM 1333 N N . SER B 1 38 ? 5.324 -10.102 21.062 1 63.38 38 SER B N 1
ATOM 1334 C CA . SER B 1 38 ? 4.113 -10.188 20.25 1 63.38 38 SER B CA 1
ATOM 1335 C C . SER B 1 38 ? 4.328 -9.57 18.875 1 63.38 38 SER B C 1
ATOM 1337 O O . SER B 1 38 ? 3.848 -10.094 17.859 1 63.38 38 SER B O 1
ATOM 1339 N N . GLN B 1 39 ? 5.199 -8.57 18.797 1 65.5 39 GLN B N 1
ATOM 1340 C CA . GLN B 1 39 ? 5.48 -7.906 17.531 1 65.5 39 GLN B CA 1
ATOM 1341 C C . GLN B 1 39 ? 6.406 -8.75 16.656 1 65.5 39 GLN B C 1
ATOM 1343 O O . GLN B 1 39 ? 6.203 -8.859 15.445 1 65.5 39 GLN B O 1
ATOM 1348 N N . GLN B 1 40 ? 7.387 -9.383 17.297 1 69.19 40 GLN B N 1
ATOM 1349 C CA . GLN B 1 40 ? 8.328 -10.203 16.547 1 69.19 40 GLN B CA 1
ATOM 1350 C C . GLN B 1 40 ? 7.652 -11.453 15.992 1 69.19 40 GLN B C 1
ATOM 1352 O O . GLN B 1 40 ? 7.941 -11.867 14.867 1 69.19 40 GLN B O 1
ATOM 1357 N N . GLN B 1 41 ? 6.727 -12.023 16.781 1 68.69 41 GLN B N 1
ATOM 1358 C CA . GLN B 1 41 ? 5.977 -13.18 16.312 1 68.69 41 GLN B CA 1
ATOM 1359 C C . GLN B 1 41 ? 5.098 -12.812 15.117 1 68.69 41 GLN B C 1
ATOM 1361 O O . GLN B 1 41 ? 5.035 -13.555 14.133 1 68.69 41 GLN B O 1
ATOM 1366 N N . ALA B 1 42 ? 4.48 -11.68 15.266 1 66.44 42 ALA B N 1
ATOM 1367 C CA . ALA B 1 42 ? 3.623 -11.234 14.172 1 66.44 42 ALA B CA 1
ATOM 1368 C C . ALA B 1 42 ? 4.438 -10.984 12.906 1 66.44 42 ALA B C 1
ATOM 1370 O O . ALA B 1 42 ? 3.994 -11.297 11.797 1 66.44 42 ALA B O 1
ATOM 1371 N N . GLU B 1 43 ? 5.668 -10.547 13.062 1 73.81 43 GLU B N 1
ATOM 1372 C CA . GLU B 1 43 ? 6.539 -10.266 11.922 1 73.81 43 GLU B CA 1
ATOM 1373 C C . GLU B 1 43 ? 7.004 -11.555 11.25 1 73.81 43 GLU B C 1
ATOM 1375 O O . GLU B 1 43 ? 7.07 -11.633 10.023 1 73.81 43 GLU B O 1
ATOM 1380 N N . GLN B 1 44 ? 7.242 -12.578 12.031 1 75.88 44 GLN B N 1
ATOM 1381 C CA . GLN B 1 44 ? 7.672 -13.852 11.469 1 75.88 44 GLN B CA 1
ATOM 1382 C C . GLN B 1 44 ? 6.535 -14.531 10.711 1 75.88 44 GLN B C 1
ATOM 1384 O O . GLN B 1 44 ? 6.746 -15.094 9.633 1 75.88 44 GLN B O 1
ATOM 1389 N N . GLU B 1 45 ? 5.387 -14.445 11.281 1 75.88 45 GLU B N 1
ATOM 1390 C CA . GLU B 1 45 ? 4.227 -15.023 10.609 1 75.88 45 GLU B CA 1
ATOM 1391 C C . GLU B 1 45 ? 3.943 -14.312 9.289 1 75.88 45 GLU B C 1
ATOM 1393 O O . GLU B 1 45 ? 3.646 -14.961 8.281 1 75.88 45 GLU B O 1
ATOM 1398 N N . ARG B 1 46 ? 4.109 -13.016 9.367 1 76.12 46 ARG B N 1
ATOM 1399 C CA . ARG B 1 46 ? 3.906 -12.234 8.148 1 76.12 46 ARG B CA 1
ATOM 1400 C C . ARG B 1 46 ? 4.941 -12.602 7.086 1 76.12 46 ARG B C 1
ATOM 1402 O O . ARG B 1 46 ? 4.602 -12.773 5.914 1 76.12 46 ARG B O 1
ATOM 1409 N N . ALA B 1 47 ? 6.145 -12.781 7.582 1 79.12 47 ALA B N 1
ATOM 1410 C CA . ALA B 1 47 ? 7.223 -13.133 6.66 1 79.12 47 ALA B CA 1
ATOM 1411 C C . ALA B 1 47 ? 6.996 -14.516 6.055 1 79.12 47 ALA B C 1
ATOM 1413 O O . ALA B 1 47 ? 7.227 -14.719 4.859 1 79.12 47 ALA B O 1
ATOM 1414 N N . ALA B 1 48 ? 6.52 -15.391 6.797 1 80.69 48 ALA B N 1
ATOM 1415 C CA . ALA B 1 48 ? 6.246 -16.734 6.316 1 80.69 48 ALA B CA 1
ATOM 1416 C C . ALA B 1 48 ? 5.094 -16.734 5.312 1 80.69 48 ALA B C 1
ATOM 1418 O O . ALA B 1 48 ? 5.176 -17.391 4.27 1 80.69 48 ALA B O 1
ATOM 1419 N N . SER B 1 49 ? 4.055 -16.016 5.609 1 83.06 49 SER B N 1
ATOM 1420 C CA . SER B 1 49 ? 2.91 -15.914 4.711 1 83.06 49 SER B CA 1
ATOM 1421 C C . SER B 1 49 ? 3.299 -15.266 3.389 1 83.06 49 SER B C 1
ATOM 1423 O O . SER B 1 49 ? 2.814 -15.664 2.328 1 83.06 49 SER B O 1
ATOM 1425 N N . GLU B 1 50 ? 4.141 -14.359 3.473 1 85.75 50 GLU B N 1
ATOM 1426 C CA . GLU B 1 50 ? 4.613 -13.688 2.266 1 85.75 50 GLU B CA 1
ATOM 1427 C C . GLU B 1 50 ? 5.43 -14.633 1.389 1 85.75 50 GLU B C 1
ATOM 1429 O O . GLU B 1 50 ? 5.27 -14.641 0.167 1 85.75 50 GLU B O 1
ATOM 1434 N N . GLN B 1 51 ? 6.258 -15.398 2.082 1 87.38 51 GLN B N 1
ATOM 1435 C CA . GLN B 1 51 ? 7.07 -16.344 1.332 1 87.38 51 GLN B CA 1
ATOM 1436 C C . GLN B 1 51 ? 6.195 -17.391 0.638 1 87.38 51 GLN B C 1
ATOM 1438 O O . GLN B 1 51 ? 6.43 -17.734 -0.523 1 87.38 51 GLN B O 1
ATOM 1443 N N . GLU B 1 52 ? 5.238 -17.859 1.293 1 88.44 52 GLU B N 1
ATOM 1444 C CA . GLU B 1 52 ? 4.305 -18.828 0.711 1 88.44 52 GLU B CA 1
ATOM 1445 C C . GLU B 1 52 ? 3.566 -18.219 -0.481 1 88.44 52 GLU B C 1
ATOM 1447 O O . GLU B 1 52 ? 3.375 -18.891 -1.501 1 88.44 52 GLU B O 1
ATOM 1452 N N . ARG B 1 53 ? 3.145 -17.047 -0.34 1 89.81 53 ARG B N 1
ATOM 1453 C CA . ARG B 1 53 ? 2.436 -16.359 -1.415 1 89.81 53 ARG B CA 1
ATOM 1454 C C . ARG B 1 53 ? 3.334 -16.188 -2.635 1 89.81 53 ARG B C 1
ATOM 1456 O O . ARG B 1 53 ? 2.92 -16.453 -3.764 1 89.81 53 ARG B O 1
ATOM 1463 N N . ILE B 1 54 ? 4.555 -15.758 -2.406 1 91.88 54 ILE B N 1
ATOM 1464 C CA . ILE B 1 54 ? 5.512 -15.539 -3.486 1 91.88 54 ILE B CA 1
ATOM 1465 C C . ILE B 1 54 ? 5.75 -16.844 -4.234 1 91.88 54 ILE B C 1
ATOM 1467 O O . ILE B 1 54 ? 5.793 -16.859 -5.469 1 91.88 54 ILE B O 1
ATOM 1471 N N . GLU B 1 55 ? 5.828 -17.906 -3.518 1 91.25 55 GLU B N 1
ATOM 1472 C CA . GLU B 1 55 ? 6.055 -19.203 -4.148 1 91.25 55 GLU B CA 1
ATOM 1473 C C . GLU B 1 55 ? 4.848 -19.625 -4.988 1 91.25 55 GLU B C 1
ATOM 1475 O O . GLU B 1 55 ? 5.004 -20.125 -6.102 1 91.25 55 GLU B O 1
ATOM 1480 N N . SER B 1 56 ? 3.707 -19.469 -4.418 1 90.75 56 SER B N 1
ATOM 1481 C CA . SER B 1 56 ? 2.488 -19.766 -5.164 1 90.75 56 SER B CA 1
ATOM 1482 C C . SER B 1 56 ? 2.383 -18.906 -6.422 1 90.75 56 SER B C 1
ATOM 1484 O O . SER B 1 56 ? 1.947 -19.391 -7.469 1 90.75 56 SER B O 1
ATOM 1486 N N . CYS B 1 57 ? 2.779 -17.719 -6.352 1 95.06 57 CYS B N 1
ATOM 1487 C CA . CYS B 1 57 ? 2.746 -16.766 -7.461 1 95.06 57 CYS B CA 1
ATOM 1488 C C . CYS B 1 57 ? 3.727 -17.188 -8.555 1 95.06 57 CYS B C 1
ATOM 1490 O O . CYS B 1 57 ? 3.406 -17.094 -9.742 1 95.06 57 CYS B O 1
ATOM 1492 N N . ARG B 1 58 ? 4.844 -17.609 -8.125 1 95.25 58 ARG B N 1
ATOM 1493 C CA . ARG B 1 58 ? 5.836 -18.078 -9.086 1 95.25 58 ARG B CA 1
ATOM 1494 C C . ARG B 1 58 ? 5.336 -19.312 -9.82 1 95.25 58 ARG B C 1
ATOM 1496 O O . ARG B 1 58 ? 5.523 -19.453 -11.031 1 95.25 58 ARG B O 1
ATOM 1503 N N . LYS B 1 59 ? 4.734 -20.172 -9.133 1 96.19 59 LYS B N 1
ATOM 1504 C CA . LYS B 1 59 ? 4.176 -21.375 -9.742 1 96.19 59 LYS B CA 1
ATOM 1505 C C . LYS B 1 59 ? 3.098 -21.016 -10.766 1 96.19 59 LYS B C 1
ATOM 1507 O O . LYS B 1 59 ? 3.043 -21.594 -11.852 1 96.19 59 LYS B O 1
ATOM 1512 N N . ALA B 1 60 ? 2.271 -20.078 -10.352 1 96.69 60 ALA B N 1
ATOM 1513 C CA . ALA B 1 60 ? 1.232 -19.625 -11.266 1 96.69 60 ALA B CA 1
ATOM 1514 C C . ALA B 1 60 ? 1.843 -18.984 -12.516 1 96.69 60 ALA B C 1
ATOM 1516 O O . ALA B 1 60 ? 1.36 -19.219 -13.625 1 96.69 60 ALA B O 1
ATOM 1517 N N . LEU B 1 61 ? 2.863 -18.234 -12.359 1 97.12 61 LEU B N 1
ATOM 1518 C CA . LEU B 1 61 ? 3.568 -17.609 -13.484 1 97.12 61 LEU B CA 1
ATOM 1519 C C . LEU B 1 61 ? 4.152 -18.688 -14.406 1 97.12 61 LEU B C 1
ATOM 1521 O O . LEU B 1 61 ? 4.078 -18.562 -15.625 1 97.12 61 LEU B O 1
ATOM 1525 N N . ASP B 1 62 ? 4.699 -19.703 -13.844 1 96.69 62 ASP B N 1
ATOM 1526 C CA . ASP B 1 62 ? 5.25 -20.797 -14.633 1 96.69 62 ASP B CA 1
ATOM 1527 C C . ASP B 1 62 ? 4.16 -21.5 -15.438 1 96.69 62 ASP B C 1
ATOM 1529 O O . ASP B 1 62 ? 4.367 -21.844 -16.609 1 96.69 62 ASP B O 1
ATOM 1533 N N . SER B 1 63 ? 3.092 -21.688 -14.867 1 96.81 63 SER B N 1
ATOM 1534 C CA . SER B 1 63 ? 1.958 -22.281 -15.57 1 96.81 63 SER B CA 1
ATOM 1535 C C . SER B 1 63 ? 1.463 -21.375 -16.688 1 96.81 63 SER B C 1
ATOM 1537 O O . SER B 1 63 ? 1.132 -21.844 -17.781 1 96.81 63 SER B O 1
ATOM 1539 N N . LEU B 1 64 ? 1.406 -20.062 -16.406 1 97 64 LEU B N 1
ATOM 1540 C CA . LEU B 1 64 ? 0.934 -19.109 -17.391 1 97 64 LEU B CA 1
ATOM 1541 C C . LEU B 1 64 ? 1.85 -19.078 -18.609 1 97 64 LEU B C 1
ATOM 1543 O O . LEU B 1 64 ? 1.389 -18.875 -19.734 1 97 64 LEU B O 1
ATOM 1547 N N . LYS B 1 65 ? 3.172 -19.281 -18.391 1 96.81 65 LYS B N 1
ATOM 1548 C CA . LYS B 1 65 ? 4.145 -19.312 -19.484 1 96.81 65 LYS B CA 1
ATOM 1549 C C . LYS B 1 65 ? 3.791 -20.391 -20.5 1 96.81 65 LYS B C 1
ATOM 1551 O O . LYS B 1 65 ? 4.008 -20.219 -21.703 1 96.81 65 LYS B O 1
ATOM 1556 N N . GLU B 1 66 ? 3.219 -21.422 -20.078 1 95.88 66 GLU B N 1
ATOM 1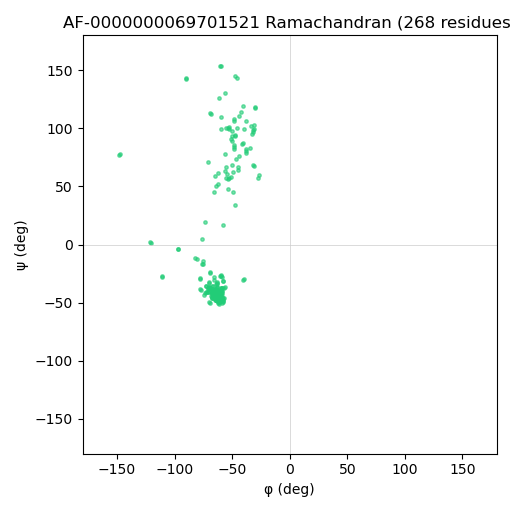557 C CA . GLU B 1 66 ? 2.883 -22.562 -20.938 1 95.88 66 GLU B CA 1
ATOM 1558 C C . GLU B 1 66 ? 1.644 -22.266 -21.766 1 95.88 66 GLU B C 1
ATOM 1560 O O . GLU B 1 66 ? 1.538 -22.719 -22.906 1 95.88 66 GLU B O 1
ATOM 1565 N N . VAL B 1 67 ? 0.759 -21.453 -21.281 1 95.12 67 VAL B N 1
ATOM 1566 C CA . VAL B 1 67 ? -0.537 -21.359 -21.938 1 95.12 67 VAL B CA 1
ATOM 1567 C C . VAL B 1 67 ? -0.676 -20 -22.609 1 95.12 67 VAL B C 1
ATOM 1569 O O . VAL B 1 67 ? -1.481 -19.828 -23.531 1 95.12 67 VAL B O 1
ATOM 1572 N N . ASN B 1 68 ? -0.014 -19 -22.094 1 95.62 68 ASN B N 1
ATOM 1573 C CA . ASN B 1 68 ? -0.02 -17.656 -22.672 1 95.62 68 ASN B CA 1
ATOM 1574 C C . ASN B 1 68 ? 1.311 -16.953 -22.453 1 95.62 68 ASN B C 1
ATOM 1576 O O . ASN B 1 68 ? 1.418 -16.078 -21.578 1 95.62 68 ASN B O 1
ATOM 1580 N N . PRO B 1 69 ? 2.281 -17.266 -23.188 1 96.44 69 PRO B N 1
ATOM 1581 C CA . PRO B 1 69 ? 3.635 -16.75 -22.969 1 96.44 69 PRO B CA 1
ATOM 1582 C C . PRO B 1 69 ? 3.707 -15.234 -23.047 1 96.44 69 PRO B C 1
ATOM 1584 O O . PRO B 1 69 ? 4.523 -14.617 -22.359 1 96.44 69 PRO B O 1
ATOM 1587 N N . GLN B 1 70 ? 2.834 -14.57 -23.781 1 96.5 70 GLN B N 1
ATOM 1588 C CA . GLN B 1 70 ? 2.863 -13.117 -23.906 1 96.5 70 GLN B CA 1
ATOM 1589 C C . GLN B 1 70 ? 2.461 -12.445 -22.609 1 96.5 70 GLN B C 1
ATOM 1591 O O . GLN B 1 70 ? 3.166 -11.562 -22.109 1 96.5 70 GLN B O 1
ATOM 1596 N N . GLN B 1 71 ? 1.367 -12.93 -22.141 1 96.31 71 GLN B N 1
ATOM 1597 C CA . GLN B 1 71 ? 0.921 -12.359 -20.859 1 96.31 71 GLN B CA 1
ATOM 1598 C C . GLN B 1 71 ? 1.874 -12.727 -19.734 1 96.31 71 GLN B C 1
ATOM 1600 O O . GLN B 1 71 ? 2.105 -11.93 -18.828 1 96.31 71 GLN B O 1
ATOM 1605 N N . ALA B 1 72 ? 2.404 -13.906 -19.797 1 97.25 72 ALA B N 1
ATOM 1606 C CA . ALA B 1 72 ? 3.348 -14.352 -18.781 1 97.25 72 ALA B CA 1
ATOM 1607 C C . ALA B 1 72 ? 4.59 -13.469 -18.75 1 97.25 72 ALA B C 1
ATOM 1609 O O . ALA B 1 72 ? 5.121 -13.164 -17.688 1 97.25 72 ALA B O 1
ATOM 1610 N N . THR B 1 73 ? 5.062 -13.141 -19.906 1 97.56 73 THR B N 1
ATOM 1611 C CA . THR B 1 73 ? 6.246 -12.297 -20 1 97.56 73 THR B CA 1
ATOM 1612 C C . THR B 1 73 ? 5.992 -10.938 -19.344 1 97.56 73 THR B C 1
ATOM 1614 O O . THR B 1 73 ? 6.82 -10.445 -18.578 1 97.56 73 THR B O 1
ATOM 1617 N N . LYS B 1 74 ? 4.844 -10.344 -19.625 1 98 74 LYS B N 1
ATOM 1618 C CA . LYS B 1 74 ? 4.488 -9.055 -19.047 1 98 74 LYS B CA 1
ATOM 1619 C C . LYS B 1 74 ? 4.418 -9.141 -17.516 1 98 74 LYS B C 1
ATOM 1621 O O . LYS B 1 74 ? 5.035 -8.336 -16.812 1 98 74 LYS B O 1
ATOM 1626 N N . LEU B 1 75 ? 3.734 -10.133 -17.078 1 98.19 75 LEU B N 1
ATOM 1627 C CA . LEU B 1 75 ? 3.543 -10.281 -15.648 1 98.19 75 LEU B CA 1
ATOM 1628 C C . LEU B 1 75 ? 4.844 -10.68 -14.961 1 98.19 75 LEU B C 1
ATOM 1630 O O . LEU B 1 75 ? 5.105 -10.281 -13.828 1 98.19 75 LEU B O 1
ATOM 1634 N N . SER B 1 76 ? 5.684 -11.422 -15.594 1 97.44 76 SER B N 1
ATOM 1635 C CA . SER B 1 76 ? 6.996 -11.781 -15.078 1 97.44 76 SER B CA 1
ATOM 1636 C C . SER B 1 76 ? 7.883 -10.547 -14.914 1 97.44 76 SER B C 1
ATOM 1638 O O . SER B 1 76 ? 8.617 -10.43 -13.93 1 97.44 76 SER B O 1
ATOM 1640 N N . ASN B 1 77 ? 7.824 -9.703 -15.867 1 98 77 ASN B N 1
ATOM 1641 C CA . ASN B 1 77 ? 8.586 -8.461 -15.773 1 98 77 ASN B CA 1
ATOM 1642 C C . ASN B 1 77 ? 8.133 -7.617 -14.586 1 98 77 ASN B C 1
ATOM 1644 O O . ASN B 1 77 ? 8.961 -7.062 -13.859 1 98 77 ASN B O 1
ATOM 1648 N N . GLU B 1 78 ? 6.852 -7.555 -14.445 1 97.94 78 GLU B N 1
ATOM 1649 C CA . GLU B 1 78 ? 6.309 -6.812 -13.305 1 97.94 78 GLU B CA 1
ATOM 1650 C C . GLU B 1 78 ? 6.719 -7.453 -11.984 1 97.94 78 GLU B C 1
ATOM 1652 O O . GLU B 1 78 ? 7.086 -6.758 -11.039 1 97.94 78 GLU B O 1
ATOM 1657 N N . PHE B 1 79 ? 6.703 -8.695 -11.898 1 97.62 79 PHE B N 1
ATOM 1658 C CA . PHE B 1 79 ? 7.082 -9.445 -10.711 1 97.62 79 PHE B CA 1
ATOM 1659 C C . PHE B 1 79 ? 8.555 -9.234 -10.383 1 97.62 79 PHE B C 1
ATOM 1661 O O . PHE B 1 79 ? 8.906 -8.93 -9.242 1 97.62 79 PHE B O 1
ATOM 1668 N N . ASN B 1 80 ? 9.352 -9.359 -11.352 1 96.69 80 ASN B N 1
ATOM 1669 C CA . ASN B 1 80 ? 10.789 -9.195 -11.156 1 96.69 80 ASN B CA 1
ATOM 1670 C C . ASN B 1 80 ? 11.141 -7.766 -10.75 1 96.69 80 ASN B C 1
ATOM 1672 O O . ASN B 1 80 ? 12.031 -7.555 -9.93 1 96.69 80 ASN B O 1
ATOM 1676 N N . ALA B 1 81 ? 10.484 -6.82 -11.328 1 97.69 81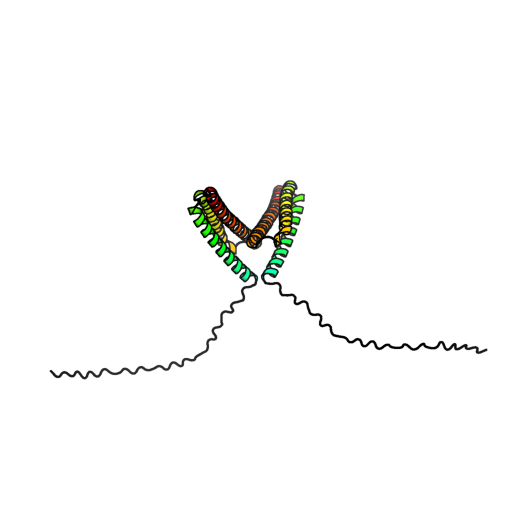 ALA B N 1
ATOM 1677 C CA . ALA B 1 81 ? 10.711 -5.426 -10.953 1 97.69 81 ALA B CA 1
ATOM 1678 C C . ALA B 1 81 ? 10.328 -5.188 -9.492 1 97.69 81 ALA B C 1
ATOM 1680 O O . ALA B 1 81 ? 11.039 -4.48 -8.766 1 97.69 81 ALA B O 1
ATOM 1681 N N . LEU B 1 82 ? 9.25 -5.77 -9.062 1 96.62 82 LEU B N 1
ATOM 1682 C CA . LEU B 1 82 ? 8.805 -5.641 -7.676 1 96.62 82 LEU B CA 1
ATOM 1683 C C . LEU B 1 82 ? 9.812 -6.277 -6.723 1 96.62 82 LEU B C 1
ATOM 1685 O O . LEU B 1 82 ? 10.18 -5.676 -5.707 1 96.62 82 LEU B O 1
ATOM 1689 N N . VAL B 1 83 ? 10.32 -7.434 -7.035 1 94.94 83 VAL B N 1
ATOM 1690 C CA . VAL B 1 83 ? 11.266 -8.164 -6.195 1 94.94 83 VAL B CA 1
ATOM 1691 C C . VAL B 1 83 ? 12.586 -7.395 -6.121 1 94.94 83 VAL B C 1
ATOM 1693 O O . VAL B 1 83 ? 13.188 -7.277 -5.047 1 94.94 83 VAL B O 1
ATOM 1696 N N . ARG B 1 84 ? 13.031 -6.852 -7.254 1 96 84 ARG B N 1
ATOM 1697 C CA . ARG B 1 84 ? 14.266 -6.078 -7.293 1 96 84 ARG B CA 1
ATOM 1698 C C . ARG B 1 84 ? 14.156 -4.824 -6.43 1 96 84 ARG B C 1
ATOM 1700 O O . ARG B 1 84 ? 15.07 -4.516 -5.66 1 96 84 ARG B O 1
ATOM 1707 N N . SER B 1 85 ? 13.055 -4.133 -6.613 1 96.75 85 SER B N 1
ATOM 1708 C CA . SER B 1 85 ? 12.836 -2.93 -5.82 1 96.75 85 SER B CA 1
ATOM 1709 C C . SER B 1 85 ? 12.758 -3.254 -4.332 1 96.75 85 SER B C 1
ATOM 1711 O O . SER B 1 85 ? 13.312 -2.531 -3.502 1 96.75 85 SER B O 1
ATOM 1713 N N . ALA B 1 86 ? 12.086 -4.336 -3.953 1 94.38 86 ALA B N 1
ATOM 1714 C CA . ALA B 1 86 ? 11.992 -4.754 -2.559 1 94.38 86 ALA B CA 1
ATOM 1715 C C . ALA B 1 86 ? 13.359 -5.133 -1.998 1 94.38 86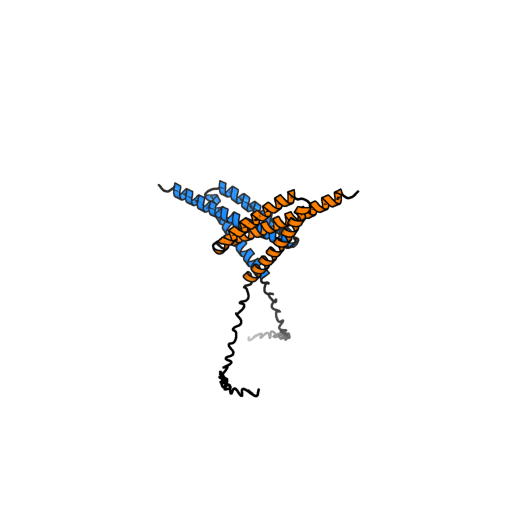 ALA B C 1
ATOM 1717 O O . ALA B 1 86 ? 13.664 -4.848 -0.838 1 94.38 86 ALA B O 1
ATOM 1718 N N . SER B 1 87 ? 14.125 -5.773 -2.748 1 95 87 SER B N 1
ATOM 1719 C CA . SER B 1 87 ? 15.477 -6.152 -2.34 1 95 87 SER B CA 1
ATOM 1720 C C . SER B 1 87 ? 16.328 -4.926 -2.059 1 95 87 SER B C 1
ATOM 1722 O O . SER B 1 87 ? 17.062 -4.891 -1.072 1 95 87 SER B O 1
ATOM 1724 N N . GLN B 1 88 ? 16.281 -3.932 -2.961 1 95.88 88 GLN B N 1
ATOM 1725 C CA . GLN B 1 88 ? 17.016 -2.688 -2.74 1 95.88 88 GLN B CA 1
ATOM 1726 C C . GLN B 1 88 ? 16.562 -2.008 -1.45 1 95.88 88 GLN B C 1
ATOM 1728 O O . GLN B 1 88 ? 17.391 -1.524 -0.674 1 95.88 88 GLN B O 1
ATOM 1733 N N . TYR B 1 89 ? 15.336 -2.004 -1.228 1 97 89 TYR B N 1
ATOM 1734 C CA . TYR B 1 89 ? 14.781 -1.433 -0.005 1 97 89 TYR B CA 1
ATOM 1735 C C . TYR B 1 89 ? 15.273 -2.191 1.222 1 97 89 TYR B C 1
ATOM 1737 O O . TYR B 1 89 ? 15.602 -1.586 2.246 1 97 89 TYR B O 1
ATOM 1745 N N . ASN B 1 90 ? 15.344 -3.471 1.182 1 93 90 ASN B N 1
ATOM 1746 C CA . ASN B 1 90 ? 15.766 -4.289 2.316 1 93 90 ASN B CA 1
ATOM 1747 C C . ASN B 1 90 ? 17.188 -3.939 2.762 1 93 90 ASN B C 1
ATOM 1749 O O . ASN B 1 90 ? 17.531 -4.09 3.938 1 93 90 ASN B O 1
ATOM 1753 N N . ASN B 1 91 ? 18 -3.428 1.852 1 95.06 91 ASN B N 1
ATOM 1754 C CA . ASN B 1 91 ? 19.375 -3.059 2.174 1 95.06 91 ASN B CA 1
ATOM 1755 C C . ASN B 1 91 ? 19.438 -1.84 3.09 1 95.06 91 ASN B C 1
ATOM 1757 O O . ASN B 1 91 ? 20.422 -1.623 3.783 1 95.06 91 ASN B O 1
ATOM 1761 N N . VAL B 1 92 ? 18.438 -1.03 3.098 1 96.31 92 VAL B N 1
ATOM 1762 C CA . VAL B 1 92 ? 18.469 0.211 3.865 1 96.31 92 VAL B CA 1
ATOM 1763 C C . VAL B 1 92 ? 17.312 0.219 4.875 1 96.31 92 VAL B C 1
ATOM 1765 O O . VAL B 1 92 ? 17.141 1.186 5.621 1 96.31 92 VAL B O 1
ATOM 1768 N N . ARG B 1 93 ? 16.531 -0.788 4.965 1 93.69 93 ARG B N 1
ATOM 1769 C CA . ARG B 1 93 ? 15.297 -0.846 5.746 1 93.69 93 ARG B CA 1
ATOM 1770 C C . ARG B 1 93 ? 15.562 -0.53 7.211 1 93.69 93 ARG B C 1
ATOM 1772 O O . ARG B 1 93 ? 14.758 0.143 7.863 1 93.69 93 ARG B O 1
ATOM 1779 N N . ASP B 1 94 ? 16.641 -0.921 7.832 1 90.94 94 ASP B N 1
ATOM 1780 C CA . ASP B 1 94 ? 16.953 -0.747 9.25 1 90.94 94 ASP B CA 1
ATOM 1781 C C . ASP B 1 94 ? 17.359 0.691 9.547 1 90.94 94 ASP B C 1
ATOM 1783 O O . ASP B 1 94 ? 17.422 1.102 10.711 1 90.94 94 ASP B O 1
ATOM 1787 N N . LYS B 1 95 ? 17.703 1.44 8.516 1 94.69 95 LYS B N 1
ATOM 1788 C CA . LYS B 1 95 ? 18.172 2.814 8.672 1 94.69 95 LYS B CA 1
ATOM 1789 C C . LYS B 1 95 ? 17.031 3.811 8.453 1 94.69 95 LYS B C 1
ATOM 1791 O O . LYS B 1 95 ? 17.219 5.02 8.602 1 94.69 95 LYS B O 1
ATOM 1796 N N . VAL B 1 96 ? 15.922 3.301 8.102 1 93.38 96 VAL B N 1
ATOM 1797 C CA . VAL B 1 96 ? 14.773 4.141 7.785 1 93.38 96 VAL B CA 1
ATOM 1798 C C . VAL B 1 96 ? 13.945 4.383 9.047 1 93.38 96 VAL B C 1
ATOM 1800 O O . VAL B 1 96 ? 13.844 3.5 9.906 1 93.38 96 VAL B O 1
ATOM 1803 N N . ALA B 1 97 ? 13.375 5.648 9.211 1 89.69 97 ALA B N 1
ATOM 1804 C CA . ALA B 1 97 ? 12.523 5.98 10.352 1 89.69 97 ALA B CA 1
ATOM 1805 C C . ALA B 1 97 ? 11.297 5.074 10.406 1 89.69 97 ALA B C 1
ATOM 1807 O O . ALA B 1 97 ? 10.805 4.625 9.375 1 89.69 97 ALA B O 1
ATOM 1808 N N . ASP B 1 98 ? 10.711 4.836 11.508 1 86.75 98 ASP B N 1
ATOM 1809 C CA . ASP B 1 98 ? 9.641 3.879 11.758 1 86.75 98 ASP B CA 1
ATOM 1810 C C . ASP B 1 98 ? 8.414 4.191 10.906 1 86.75 98 ASP B C 1
ATOM 1812 O O . ASP B 1 98 ? 7.848 3.297 10.273 1 86.75 98 ASP B O 1
ATOM 1816 N N . PRO B 1 99 ? 7.973 5.453 10.852 1 86.56 99 PRO B N 1
ATOM 1817 C CA . PRO B 1 99 ? 6.801 5.703 10.016 1 86.56 99 PRO B CA 1
ATOM 1818 C C . PRO B 1 99 ? 7.059 5.41 8.539 1 86.56 99 PRO B C 1
ATOM 1820 O O . PRO B 1 99 ? 6.172 4.91 7.836 1 86.56 99 PRO B O 1
ATOM 1823 N N . THR B 1 100 ? 8.25 5.805 8.117 1 91.94 100 THR B N 1
ATOM 1824 C CA . THR B 1 100 ? 8.625 5.512 6.734 1 91.94 100 THR B CA 1
ATOM 1825 C C . THR B 1 100 ? 8.703 4.008 6.5 1 91.94 100 THR B C 1
ATOM 1827 O O . THR B 1 100 ? 8.18 3.496 5.508 1 91.94 100 THR B O 1
ATOM 1830 N N . ARG B 1 101 ? 9.289 3.283 7.387 1 94.25 101 ARG B N 1
ATOM 1831 C CA . ARG B 1 101 ? 9.391 1.83 7.297 1 94.25 101 ARG B CA 1
ATOM 1832 C C . ARG B 1 101 ? 8.008 1.186 7.238 1 94.25 101 ARG B C 1
ATOM 1834 O O . ARG B 1 101 ? 7.762 0.311 6.406 1 94.25 101 ARG B O 1
ATOM 1841 N N . LEU B 1 102 ? 7.156 1.637 8.086 1 91.38 102 LEU B N 1
ATOM 1842 C CA . LEU B 1 102 ? 5.793 1.119 8.102 1 91.38 102 LEU B CA 1
ATOM 1843 C C . LEU B 1 102 ? 5.09 1.382 6.773 1 91.38 102 LEU B C 1
ATOM 1845 O O . LEU B 1 102 ? 4.395 0.508 6.25 1 91.38 102 LEU B O 1
ATOM 1849 N N . GLY B 1 103 ? 5.285 2.605 6.258 1 94.81 103 GLY B N 1
ATOM 1850 C CA . GLY B 1 103 ? 4.691 2.941 4.973 1 94.81 103 GLY B CA 1
ATOM 1851 C C . GLY B 1 103 ? 5.215 2.086 3.834 1 94.81 103 GLY B C 1
ATOM 1852 O O . GLY B 1 103 ? 4.43 1.495 3.086 1 94.81 103 GLY B O 1
ATOM 1853 N N . ILE B 1 104 ? 6.527 1.961 3.756 1 96.94 104 ILE B N 1
ATOM 1854 C CA . ILE B 1 104 ? 7.148 1.246 2.646 1 96.94 104 ILE B CA 1
ATOM 1855 C C . ILE B 1 104 ? 6.879 -0.251 2.781 1 96.94 104 ILE B C 1
ATOM 1857 O O . ILE B 1 104 ? 6.625 -0.935 1.787 1 96.94 104 ILE B O 1
ATOM 1861 N N . ASP B 1 105 ? 6.891 -0.816 3.99 1 93.56 105 ASP B N 1
ATOM 1862 C CA . ASP B 1 105 ? 6.496 -2.205 4.207 1 93.56 105 ASP B CA 1
ATOM 1863 C C . ASP B 1 105 ? 5.074 -2.459 3.713 1 93.56 105 ASP B C 1
ATOM 1865 O O . ASP B 1 105 ? 4.809 -3.471 3.061 1 93.56 105 ASP B O 1
ATOM 1869 N N . SER B 1 106 ? 4.195 -1.546 4.074 1 94.75 106 SER B N 1
ATOM 1870 C CA . SER B 1 106 ? 2.799 -1.675 3.67 1 94.75 106 SER B CA 1
ATOM 1871 C C . SER B 1 106 ? 2.652 -1.598 2.154 1 94.75 106 SER B C 1
ATOM 1873 O O . SER B 1 106 ? 1.822 -2.297 1.568 1 94.75 106 SER B O 1
ATOM 1875 N N . MET B 1 107 ? 3.422 -0.736 1.518 1 97 107 MET B N 1
ATOM 1876 C CA . MET B 1 107 ? 3.4 -0.63 0.061 1 97 107 MET B CA 1
ATOM 1877 C C . MET B 1 107 ? 3.764 -1.962 -0.586 1 97 107 MET B C 1
ATOM 1879 O O . MET B 1 107 ? 3.051 -2.441 -1.47 1 97 107 MET B O 1
ATOM 1883 N N . TYR B 1 108 ? 4.84 -2.533 -0.145 1 94.94 108 TYR B N 1
ATOM 1884 C CA . TYR B 1 108 ? 5.293 -3.771 -0.768 1 94.94 108 TYR B CA 1
ATOM 1885 C C . TYR B 1 108 ? 4.328 -4.914 -0.469 1 94.94 108 TYR B C 1
ATOM 1887 O O . TYR B 1 108 ? 4.113 -5.789 -1.312 1 94.94 108 TYR B O 1
ATOM 1895 N N . GLN B 1 109 ? 3.785 -4.961 0.727 1 93.75 109 GLN B N 1
ATOM 1896 C CA . GLN B 1 109 ? 2.771 -5.957 1.05 1 93.75 109 GLN B CA 1
ATOM 1897 C C . GLN B 1 109 ? 1.574 -5.848 0.109 1 93.75 109 GLN B C 1
ATOM 1899 O O . GLN B 1 109 ? 1.12 -6.852 -0.445 1 93.75 109 GLN B O 1
ATOM 1904 N N . PHE B 1 110 ? 1.116 -4.672 -0.044 1 96.62 110 PHE B N 1
ATOM 1905 C CA . PHE B 1 110 ? -0.015 -4.43 -0.932 1 96.62 110 PHE B CA 1
ATOM 1906 C C . PHE B 1 110 ? 0.329 -4.816 -2.365 1 96.62 110 PHE B C 1
ATOM 1908 O O . PHE B 1 110 ? -0.422 -5.547 -3.014 1 96.62 110 PHE B O 1
ATOM 1915 N N . LYS B 1 111 ? 1.43 -4.328 -2.85 1 97.25 111 LYS B N 1
ATOM 1916 C CA . LYS B 1 111 ? 1.834 -4.578 -4.23 1 97.25 111 LYS B CA 1
ATOM 1917 C C . LYS B 1 111 ? 2.023 -6.07 -4.484 1 97.25 111 LYS B C 1
ATOM 1919 O O . LYS B 1 111 ? 1.676 -6.57 -5.559 1 97.25 111 LYS B O 1
ATOM 1924 N N . SER B 1 112 ? 2.59 -6.754 -3.535 1 96 112 SER B N 1
ATOM 1925 C CA . SER B 1 112 ? 2.791 -8.195 -3.682 1 96 112 SER B CA 1
ATOM 1926 C C . SER B 1 112 ? 1.461 -8.93 -3.771 1 96 112 SER B C 1
ATOM 1928 O O . SER B 1 112 ? 1.257 -9.742 -4.676 1 96 112 SER B O 1
ATOM 1930 N N . ILE B 1 113 ? 0.55 -8.609 -2.863 1 95.5 113 ILE B N 1
ATOM 1931 C CA . ILE B 1 113 ? -0.746 -9.281 -2.848 1 95.5 113 ILE B CA 1
ATOM 1932 C C . ILE B 1 113 ? -1.498 -8.984 -4.141 1 95.5 113 ILE B C 1
ATOM 1934 O O . ILE B 1 113 ? -2.062 -9.883 -4.766 1 95.5 113 ILE B O 1
ATOM 1938 N N . LYS B 1 114 ? -1.493 -7.742 -4.52 1 97.5 114 LYS B N 1
ATOM 1939 C CA . LYS B 1 114 ? -2.203 -7.336 -5.727 1 97.5 114 LYS B CA 1
ATOM 1940 C C . LYS B 1 114 ? -1.642 -8.039 -6.961 1 97.5 114 LYS B C 1
ATOM 1942 O O . LYS B 1 114 ? -2.395 -8.594 -7.762 1 97.5 114 LYS B O 1
ATOM 1947 N N . LEU B 1 115 ? -0.32 -7.996 -7.117 1 96.88 115 LEU B N 1
ATOM 1948 C CA . LEU B 1 115 ? 0.302 -8.594 -8.297 1 96.88 115 LEU B CA 1
ATOM 1949 C C . LEU B 1 115 ? 0.06 -10.094 -8.336 1 96.88 115 LEU B C 1
ATOM 1951 O O . LEU B 1 115 ? -0.235 -10.648 -9.398 1 96.88 115 LEU B O 1
ATOM 1955 N N . CYS B 1 116 ? 0.154 -10.703 -7.223 1 96.44 116 CYS B N 1
ATOM 1956 C CA . CYS B 1 116 ? -0.073 -12.141 -7.18 1 96.44 116 CYS B CA 1
ATOM 1957 C C . CYS B 1 116 ? -1.523 -12.477 -7.504 1 96.44 116 CYS B C 1
ATOM 1959 O O . CYS B 1 116 ? -1.797 -13.445 -8.211 1 96.44 116 CYS B O 1
ATOM 1961 N N . SER B 1 117 ? -2.4 -11.742 -7.039 1 95.81 117 SER B N 1
ATOM 1962 C CA . SER B 1 117 ? -3.809 -11.906 -7.383 1 95.81 117 SER B CA 1
ATOM 1963 C C . SER B 1 117 ? -4.035 -11.734 -8.883 1 95.81 117 SER B C 1
ATOM 1965 O O . SER B 1 117 ? -4.805 -12.484 -9.492 1 95.81 117 SER B O 1
ATOM 1967 N N . ASP B 1 118 ? -3.404 -10.734 -9.477 1 96.75 118 ASP B N 1
ATOM 1968 C CA . ASP B 1 118 ? -3.529 -10.492 -10.906 1 96.75 118 ASP B CA 1
ATOM 1969 C C . ASP B 1 118 ? -3.008 -11.68 -11.719 1 96.75 118 ASP B C 1
ATOM 1971 O O . ASP B 1 118 ? -3.623 -12.078 -12.703 1 96.75 118 ASP B O 1
ATOM 1975 N N . ILE B 1 119 ? -1.901 -12.203 -11.273 1 97.25 119 ILE B N 1
ATOM 1976 C CA . ILE B 1 119 ? -1.301 -13.344 -11.945 1 97.25 119 ILE B CA 1
ATOM 1977 C C . ILE B 1 119 ? -2.25 -14.539 -11.883 1 97.25 119 ILE B C 1
ATOM 1979 O O . ILE B 1 119 ? -2.523 -15.18 -12.898 1 97.25 119 ILE B O 1
ATOM 1983 N N . GLN B 1 120 ? -2.82 -14.828 -10.742 1 96.31 120 GLN B N 1
ATOM 1984 C CA . GLN B 1 120 ? -3.738 -15.953 -10.57 1 96.31 120 GLN B CA 1
ATOM 1985 C C . GLN B 1 120 ? -5.008 -15.766 -11.391 1 96.31 120 GLN B C 1
ATOM 1987 O O . GLN B 1 120 ? -5.484 -16.703 -12.031 1 96.31 120 GLN B O 1
ATOM 1992 N N . LYS B 1 121 ? -5.508 -14.602 -11.43 1 96.19 121 LYS B N 1
ATOM 1993 C CA . LYS B 1 121 ? -6.707 -14.305 -12.203 1 96.19 121 LYS B CA 1
ATOM 1994 C C . LYS B 1 121 ? -6.461 -14.492 -13.695 1 96.19 121 LYS B C 1
ATOM 1996 O O . LYS B 1 121 ? -7.285 -15.086 -14.398 1 96.19 121 LYS B O 1
ATOM 2001 N N . THR B 1 122 ? -5.352 -13.922 -14.109 1 97.25 122 THR B N 1
ATOM 2002 C CA . THR B 1 122 ? -5.008 -14.047 -15.523 1 97.25 122 THR B CA 1
ATOM 2003 C C . THR B 1 122 ? -4.875 -15.516 -15.914 1 97.25 122 THR B C 1
ATOM 2005 O O . THR B 1 122 ? -5.332 -15.914 -16.984 1 97.25 122 THR B O 1
ATOM 2008 N N . LEU B 1 123 ? -4.277 -16.375 -15.078 1 96.44 123 LEU B N 1
ATOM 2009 C CA . LEU B 1 123 ? -4.148 -17.797 -15.344 1 96.44 123 LEU B CA 1
ATOM 2010 C C . LEU B 1 123 ? -5.52 -18.453 -15.453 1 96.44 123 LEU B C 1
ATOM 2012 O O . LEU B 1 123 ? -5.793 -19.188 -16.406 1 96.44 123 LEU B O 1
ATOM 2016 N N . ILE B 1 124 ? -6.367 -18.188 -14.516 1 95.06 124 ILE B N 1
ATOM 2017 C CA . ILE B 1 124 ? -7.711 -18.766 -14.5 1 95.06 124 ILE B CA 1
ATOM 2018 C C . ILE B 1 124 ? -8.469 -18.344 -15.758 1 95.06 124 ILE B C 1
ATOM 2020 O O . ILE B 1 124 ? -9.062 -19.188 -16.438 1 95.06 124 ILE B O 1
ATOM 2024 N N . ASP B 1 125 ? -8.391 -17 -16.031 1 95.44 125 ASP B N 1
ATOM 2025 C CA . ASP B 1 125 ? -9.086 -16.5 -17.219 1 95.44 125 ASP B CA 1
ATOM 2026 C C . ASP B 1 125 ? -8.578 -17.172 -18.484 1 95.44 125 ASP B C 1
ATOM 2028 O O . ASP B 1 125 ? -9.367 -17.516 -19.375 1 95.44 125 ASP B O 1
ATOM 2032 N N . THR B 1 126 ? -7.266 -17.266 -18.594 1 94.19 126 THR B N 1
ATOM 2033 C CA . THR B 1 126 ? -6.656 -17.891 -19.766 1 94.19 126 THR B CA 1
ATOM 2034 C C . THR B 1 126 ? -7.109 -19.344 -19.906 1 94.19 126 THR B C 1
ATOM 2036 O O . THR B 1 126 ? -7.465 -19.781 -21 1 94.19 126 THR B O 1
ATOM 2039 N N . LEU B 1 127 ? -7.188 -20.094 -18.859 1 93.38 127 LEU B N 1
ATOM 2040 C CA . LEU B 1 127 ? -7.582 -21.5 -18.875 1 93.38 127 LEU B CA 1
ATOM 2041 C C . LEU B 1 127 ? -9.062 -21.656 -19.203 1 93.38 127 LEU B C 1
ATOM 2043 O O . LEU B 1 127 ? -9.461 -22.562 -19.938 1 93.38 127 LEU B O 1
ATOM 2047 N N . VAL B 1 128 ? -9.875 -20.75 -18.719 1 93.19 128 VAL B N 1
ATOM 2048 C CA . VAL B 1 128 ? -11.305 -20.781 -18.984 1 93.19 128 VAL B CA 1
ATOM 2049 C C . VAL B 1 128 ? -11.555 -20.5 -20.469 1 93.19 128 VAL B C 1
ATOM 2051 O O . VAL B 1 128 ? -12.367 -21.188 -21.109 1 93.19 128 VAL B O 1
ATOM 2054 N N . GLN B 1 129 ? -10.883 -19.484 -21 1 88.62 129 GLN B N 1
ATOM 2055 C CA . GLN B 1 129 ? -11.031 -19.141 -22.406 1 88.62 129 GLN B CA 1
ATOM 2056 C C . GLN B 1 129 ? -10.641 -20.312 -23.297 1 88.62 129 GLN B C 1
ATOM 2058 O O . GLN B 1 129 ? -11.297 -20.578 -24.312 1 88.62 129 GLN B O 1
ATOM 2063 N N . ARG B 1 130 ? -9.703 -21.016 -22.969 1 84.12 130 ARG B N 1
ATOM 2064 C CA . ARG B 1 130 ? -9.266 -22.172 -23.734 1 84.12 130 ARG B CA 1
ATOM 2065 C C . ARG B 1 130 ? -10.25 -23.328 -23.609 1 84.12 130 ARG B C 1
ATOM 2067 O O . ARG B 1 130 ? -10.477 -24.078 -24.562 1 84.12 130 ARG B O 1
ATOM 2074 N N . GLY B 1 131 ? -10.719 -23.5 -22.406 1 81.88 131 GLY B N 1
ATOM 2075 C CA . GLY B 1 131 ? -11.719 -24.516 -22.172 1 81.88 131 GLY B CA 1
ATOM 2076 C C . GLY B 1 131 ? -13.023 -24.25 -22.906 1 81.88 131 GLY B C 1
ATOM 2077 O O . GLY B 1 131 ? -13.664 -25.188 -23.391 1 81.88 131 GLY B O 1
ATOM 2078 N N . GLU B 1 132 ? -13.406 -23.031 -22.969 1 77.5 132 GLU B N 1
ATOM 2079 C CA . GLU B 1 132 ? -14.641 -22.641 -23.641 1 77.5 132 GLU B CA 1
ATOM 2080 C C . GLU B 1 132 ? -14.477 -22.703 -25.156 1 77.5 132 GLU B C 1
ATOM 2082 O O . GLU B 1 132 ? -15.438 -22.984 -25.875 1 77.5 132 GLU B O 1
ATOM 2087 N N . ASN B 1 133 ? -13.414 -22.234 -25.578 1 68 133 ASN B N 1
ATOM 2088 C CA . ASN B 1 133 ? -13.188 -22.344 -27.016 1 68 133 ASN B CA 1
ATOM 2089 C C . ASN B 1 133 ? -13.047 -23.797 -27.453 1 68 133 ASN B C 1
ATOM 2091 O O . ASN B 1 133 ? -13.336 -24.141 -28.609 1 68 133 ASN B O 1
ATOM 2095 N N . LYS B 1 134 ? -12.648 -24.734 -26.797 1 56.38 134 LYS B N 1
ATOM 2096 C CA . LYS B 1 134 ? -12.578 -26.141 -27.172 1 56.38 134 LYS B CA 1
ATOM 2097 C C . LYS B 1 134 ? -13.922 -26.828 -26.984 1 56.38 134 LYS B C 1
ATOM 2099 O O . LYS B 1 134 ? -14.078 -28 -27.297 1 56.38 134 LYS B O 1
ATOM 2104 N N . LEU B 1 135 ? -14.898 -26.234 -26.328 1 46.97 135 LEU B N 1
ATOM 2105 C CA . LEU B 1 135 ? -16.203 -26.875 -26.328 1 46.97 135 LEU B CA 1
ATOM 2106 C C . LEU B 1 135 ? -16.828 -26.812 -27.719 1 46.97 135 LEU B C 1
ATOM 2108 O O . LEU B 1 135 ? -16.984 -25.734 -28.297 1 46.97 135 LEU B O 1
ATOM 2112 N N . PRO B 1 136 ? -16.984 -28.141 -28.406 1 44.84 136 PRO B N 1
ATOM 2113 C CA . PRO B 1 136 ? -17.578 -28.281 -29.734 1 44.84 136 PRO B CA 1
ATOM 2114 C C . PRO B 1 136 ? -19 -27.703 -29.812 1 44.84 136 PRO B C 1
ATOM 2116 O O . PRO B 1 136 ? -19.688 -27.641 -28.797 1 44.84 136 PRO B O 1
#

Radius of gyration: 38.44 Å; Cα contacts (8 Å, |Δi|>4): 109; chains: 2; bounding box: 120×115×117 Å

InterPro domains:
  IPR059822 YuaE domain [PF27278] (47-126)

pLDDT: mean 75.46, std 26.09, range [25.95, 98.19]

Secondary structure (DSSP, 8-state):
-------------------------------------HHHHHHHHHHHHHHHHHHHHHHHHHHHHHH-HHHHHHHHHHHHHHHHHHHHHHTTGGGS-HHHHHHHHHHHHHHHHHHHHHHHHHHHHHHHHHHHHS--/-------------------------------------HHHHHHHHHHHHHHHHHHHHHHHHHHHHHH-HHHHHHHHHHHHHHHHHHHHHHTTGGGS-HHHHHHHHHHHHHHHHHHHHHHHHHHHHHHHHHHHHT--

Foldseek 3Di:
DPPVVVPPPDPPDPPPPPPPPPPPVPPPPPPPPVPQPPVRVVVVVVVVVLVVLLVLLVVLLVLCCVQPVVVSVVLVVVSVVLVVVVVVCVVCLVVDDPVVSVVVVVVSVVSSVVSSVVSNVVSVVSVVVVVVVPPD/DDPPPPDPPDPPDPPPPPPPPPPPVPPPPPPPPVPQPPVRVVVVVVVVVLVVLLVLLVVLLVLCCVQPVVVSVVLVVVSVVLVVVVVVCVVCLVVDDPVVNVVVVVVSVVSSVVSSVVSNVVSVVSVVVVVVVPPD

Sequence (272 aa):
VNISPTLRIIPLAALLLVGCSNTSSRQQVKPITTPLTSQQQAEQERAASEQERIESCRKALDSLKEVNPQQATKLSNEFNALVRSASQYNNVRDKVADPTRLGIDSMYQFKSIKLCSDIQKTLIDTLVQRGENKLPVNISPTLRIIPLAALLLVGCSNTSSRQQVKPITTPLTSQQQAEQERAASEQERIESCRKALDSLKEVNPQQATKLSNEFNALVRSASQYNNVRDKVADPTRLGIDSMYQFKSIKLCSDIQKTLIDTLVQRGENKLP

Nearest PDB structures (foldseek):
  7uc6-assembly1_A  TM=3.499E-01  e=4.549E+00  Homo sapiens
  5j0l-assembly2_C  TM=3.415E-01  e=7.744E+00  synthetic construct
  7uc6-assembly1_A  TM=3.497E-01  e=3.814E+00  Homo sapiens
  5j0l-assembly2_C  TM=3.413E-01  e=9.255E+00  synthetic construct

Organism: Klebsiella variicola (NCBI:txid244366)